Protein AF-A0A936A2C2-F1 (afdb_monomer_lite)

Secondary structure (DSSP, 8-state):
-PPPHHHHHHHHHHHHHHHHHS--SSGGGGHHHHHHHHHHHHHHHHHHHTTSS-HHHHHHHHHHHHHHHHHHHHHHHTTS-GGGS-GGG---HHHHHHHHHHHHHIIIIIIIIIIIIIS-THHHHHHHHH-HHHHHHHSTTHHHHHHHHHHHHHHHHHHHHHHHHH-SS---HHHHHHHHHHHHHHHHTSTTHHHHHHHHHHHHHHHHHHHHHH-TT-SHHHHHHHHHHHHHHHHHHHHHHTHHHHHHHHHHHHHHHHHHHHHHHHHHHHHHHHHHHHHHHHHHHHS----

Sequence (291 aa):
MATDPQQAERELAEWKALTSRYPLAHPAALAMPLLSALAANGTLCWLVSIRALSPFELVLLVAIESILYLLIAWLQHLPVPKSAHLKHQSMSWGARLGMSLFALIWLGCVYGMVLLVWLGQLGEAKALIADPIGFLGRSNIWIPLAIAVAGASVDAALDWRHWRRHGGAFVSTPAMTGAARWLTLFLGGFPFLMPMFLILIAINQLIEFVQKHTGKDSLWPMLLVPVMMLSVFGTMGWLLSAGVSGFAIGYVVAKLASECLIVFTPWIGKIAQKEAAEGGAKKGRKGVLPG

Foldseek 3Di:
DDDDPVVLVLLLQVLVVLCLLVPPPDPCVLVVLLVVLVVLLVVLLVCVVVPLAFPVNVLVLLVVLLVLLVVLLVVLCPPPDPQQERPVVDDDPVVVVVVVVVLVCLCCPLVCCQVCPQQVVVVLVVVCVVCVPVSVVSHPSVVSSVVSNVVQNVQSVSQVVSCVVPPHHGDRPSNLLSVLSSQLSVQLSLLLNLVLVVLVVVVVVVVVVCCVVVPPPDCVVVVSVVVSVCVSVVLVVVLSVVRRSSSSNSSSSSSSVSSVCVSCSSVVSVVSNVVSVVVVVVVVVVVPDPD

pLDDT: mean 82.56, std 10.86, range [37.62, 94.56]

Structure (mmCIF, N/CA/C/O backbone):
data_AF-A0A936A2C2-F1
#
_entry.id   AF-A0A936A2C2-F1
#
loop_
_atom_site.group_PDB
_atom_site.id
_atom_site.type_symbol
_atom_site.label_atom_id
_atom_site.label_alt_id
_atom_site.label_comp_id
_atom_site.label_asym_id
_atom_site.label_entity_id
_atom_site.label_seq_id
_atom_site.pdbx_PDB_ins_code
_atom_site.Cartn_x
_atom_site.Cartn_y
_atom_site.Cartn_z
_ato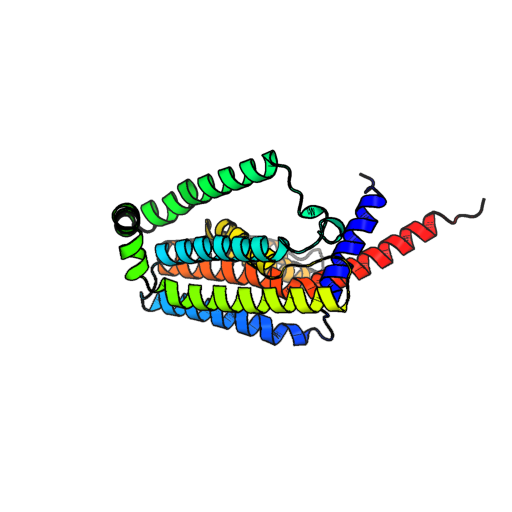m_site.occupancy
_atom_site.B_iso_or_equiv
_atom_site.auth_seq_id
_atom_site.auth_comp_id
_atom_site.auth_asym_id
_atom_site.auth_atom_id
_atom_site.pdbx_PDB_model_num
ATOM 1 N N . MET A 1 1 ? 26.372 18.272 2.802 1.00 41.47 1 MET A N 1
ATOM 2 C CA . MET A 1 1 ? 26.778 17.058 2.061 1.00 41.47 1 MET A CA 1
ATOM 3 C C . MET A 1 1 ? 26.563 17.320 0.582 1.00 41.47 1 MET A C 1
ATOM 5 O O . MET A 1 1 ? 25.441 17.630 0.204 1.00 41.47 1 MET A O 1
ATOM 9 N N . ALA A 1 2 ? 27.621 17.314 -0.229 1.00 42.50 2 ALA A N 1
ATOM 10 C CA . ALA A 1 2 ? 27.487 17.438 -1.678 1.00 42.50 2 ALA A CA 1
ATOM 11 C C . ALA A 1 2 ? 27.003 16.092 -2.232 1.00 42.50 2 ALA A C 1
ATOM 13 O O . ALA A 1 2 ? 27.670 15.081 -2.038 1.00 42.50 2 ALA A O 1
ATOM 14 N N . THR A 1 3 ? 25.829 16.074 -2.860 1.00 54.34 3 THR A N 1
ATOM 15 C CA . THR A 1 3 ? 25.317 14.913 -3.592 1.00 54.34 3 THR A CA 1
ATOM 16 C C . THR A 1 3 ? 26.291 14.569 -4.716 1.00 54.34 3 THR A C 1
ATOM 18 O O . THR A 1 3 ? 26.644 15.451 -5.505 1.00 54.34 3 THR A O 1
ATOM 21 N N . ASP A 1 4 ? 26.734 13.313 -4.763 1.00 70.94 4 ASP A N 1
ATOM 22 C CA . ASP A 1 4 ? 27.580 12.779 -5.831 1.00 70.94 4 ASP A CA 1
ATOM 23 C C . ASP A 1 4 ? 26.903 13.060 -7.192 1.00 70.94 4 ASP A C 1
ATOM 25 O O . ASP A 1 4 ? 25.737 12.694 -7.374 1.00 70.94 4 ASP A O 1
ATOM 29 N N . PRO A 1 5 ? 27.565 13.737 -8.149 1.00 69.06 5 PRO A N 1
ATOM 30 C CA . PRO A 1 5 ? 26.988 14.019 -9.464 1.00 69.06 5 PRO A CA 1
ATOM 31 C C . PRO A 1 5 ? 26.506 12.753 -10.189 1.00 69.06 5 PRO A C 1
ATOM 33 O O . PRO A 1 5 ? 25.497 12.809 -10.892 1.00 69.06 5 PRO A O 1
ATOM 36 N N . GLN A 1 6 ? 27.130 11.594 -9.945 1.00 70.00 6 GLN A N 1
ATOM 37 C CA . GLN A 1 6 ? 26.653 10.323 -10.495 1.00 70.00 6 GLN A CA 1
ATOM 38 C C . GLN A 1 6 ? 25.328 9.861 -9.880 1.00 70.00 6 GLN A C 1
ATOM 40 O O . GLN A 1 6 ? 24.578 9.128 -10.523 1.00 70.00 6 GLN A O 1
ATOM 45 N N . GLN A 1 7 ? 25.030 10.244 -8.639 1.00 70.12 7 GLN A N 1
ATOM 46 C CA . GLN A 1 7 ? 23.763 9.927 -7.987 1.00 70.12 7 GLN A CA 1
ATOM 47 C C . GLN A 1 7 ? 22.622 10.762 -8.583 1.00 70.12 7 GLN A C 1
ATOM 49 O O . GLN A 1 7 ? 21.579 10.210 -8.922 1.00 70.12 7 GLN A O 1
ATOM 54 N N . ALA A 1 8 ? 22.854 12.057 -8.808 1.00 69.88 8 ALA A N 1
ATOM 55 C CA . ALA A 1 8 ? 21.862 12.953 -9.404 1.00 69.88 8 ALA A CA 1
ATOM 56 C C . ALA A 1 8 ? 21.484 12.551 -10.845 1.00 69.88 8 ALA A C 1
ATOM 58 O O . ALA A 1 8 ? 20.311 12.585 -11.216 1.00 69.88 8 ALA A O 1
ATOM 59 N N . GLU A 1 9 ? 22.455 12.122 -11.659 1.00 72.56 9 GLU A N 1
ATOM 60 C CA . GLU A 1 9 ? 22.184 11.614 -13.013 1.00 72.56 9 GLU A CA 1
ATOM 61 C C . GLU A 1 9 ? 21.359 10.319 -13.005 1.00 72.56 9 GLU A C 1
ATOM 63 O O . GLU A 1 9 ? 20.488 10.130 -13.859 1.00 72.56 9 GLU A O 1
ATOM 68 N N . ARG A 1 10 ? 21.599 9.439 -12.025 1.00 72.31 10 ARG A N 1
ATOM 69 C CA . ARG A 1 10 ? 20.846 8.187 -11.863 1.00 72.31 10 ARG A CA 1
ATOM 70 C C . ARG A 1 10 ? 19.404 8.451 -11.440 1.00 72.31 10 ARG A C 1
ATOM 72 O O . ARG A 1 10 ? 18.499 7.914 -12.070 1.00 72.31 10 ARG A O 1
ATOM 79 N N . GLU A 1 11 ? 19.190 9.310 -10.445 1.00 74.12 11 GLU A N 1
ATOM 80 C CA . GLU A 1 11 ? 17.849 9.720 -10.003 1.00 74.12 11 GLU A CA 1
ATOM 81 C C . GLU A 1 11 ? 17.062 10.357 -11.160 1.00 74.12 11 GLU A C 1
ATOM 83 O O . GLU A 1 11 ? 15.897 10.034 -11.390 1.00 74.12 11 GLU A O 1
ATOM 88 N N . LEU A 1 12 ? 17.710 11.197 -11.973 1.00 77.50 12 LEU A N 1
ATOM 89 C CA . LEU A 1 12 ? 17.079 11.789 -13.152 1.00 77.50 12 LEU A CA 1
ATOM 90 C C . LEU A 1 12 ? 16.681 10.734 -14.200 1.00 77.50 12 LEU A C 1
ATOM 92 O O . LEU A 1 12 ? 15.617 10.851 -14.812 1.00 77.50 12 LEU A O 1
ATOM 96 N N . ALA A 1 13 ? 17.514 9.715 -14.430 1.00 78.81 13 ALA A N 1
ATOM 97 C CA . ALA A 1 13 ? 17.207 8.622 -15.353 1.00 78.81 13 ALA A CA 1
ATOM 98 C C . ALA A 1 13 ? 16.028 7.759 -14.865 1.00 78.81 13 ALA A C 1
ATOM 100 O O . ALA A 1 13 ? 15.179 7.370 -15.670 1.00 78.81 13 ALA A O 1
ATOM 101 N N . GLU A 1 14 ? 15.935 7.518 -13.555 1.00 78.69 14 GLU A N 1
ATOM 102 C CA . GLU A 1 14 ? 14.817 6.816 -12.913 1.00 78.69 14 GLU A CA 1
ATOM 103 C C . GLU A 1 14 ? 13.504 7.586 -13.085 1.00 78.69 14 GLU A C 1
ATOM 105 O O . GLU A 1 14 ? 12.517 7.039 -13.587 1.00 78.69 14 GLU A O 1
ATOM 110 N N . TRP A 1 15 ? 13.506 8.885 -12.770 1.00 81.38 15 TRP A N 1
ATOM 111 C CA . TRP A 1 15 ? 12.333 9.727 -12.980 1.00 81.38 15 TRP A CA 1
ATOM 112 C C . TRP A 1 15 ? 11.924 9.780 -14.449 1.00 81.38 15 TRP A C 1
ATOM 114 O O . TRP A 1 15 ? 10.732 9.765 -14.751 1.00 81.38 15 TRP A O 1
ATOM 124 N N . LYS A 1 16 ? 12.885 9.817 -15.381 1.00 82.62 16 LYS A N 1
ATOM 125 C CA . LYS A 1 16 ? 12.602 9.753 -16.825 1.00 82.62 16 LYS A CA 1
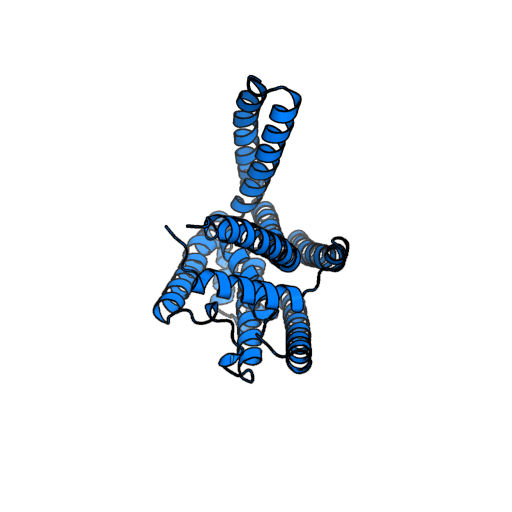ATOM 126 C C . LYS A 1 16 ? 11.884 8.463 -17.202 1.00 82.62 16 LYS A C 1
ATOM 128 O O . LYS A 1 16 ? 10.828 8.551 -17.825 1.00 82.62 16 LYS A O 1
ATOM 133 N N . ALA A 1 17 ? 12.381 7.310 -16.760 1.00 82.62 17 ALA A N 1
ATOM 134 C CA . ALA A 1 17 ? 11.746 6.015 -17.013 1.00 82.62 17 ALA A CA 1
ATOM 135 C C . ALA A 1 17 ? 10.325 5.921 -16.422 1.00 82.62 17 ALA A C 1
ATOM 137 O O . ALA A 1 17 ? 9.404 5.421 -17.070 1.00 82.62 17 ALA A O 1
ATOM 138 N N . LEU A 1 18 ? 10.112 6.457 -15.215 1.00 82.38 18 LEU A N 1
ATOM 139 C CA . LEU A 1 18 ? 8.786 6.516 -14.593 1.00 82.38 18 LEU A CA 1
ATOM 140 C C . LEU A 1 18 ? 7.819 7.399 -15.393 1.00 82.38 18 LEU A C 1
ATOM 142 O O . LEU A 1 18 ? 6.711 6.975 -15.719 1.00 82.38 18 LEU A O 1
ATOM 146 N N . THR A 1 19 ? 8.238 8.610 -15.766 1.00 84.06 19 THR A N 1
ATOM 147 C CA . THR A 1 19 ? 7.381 9.533 -16.532 1.00 84.06 19 THR A CA 1
ATOM 148 C C . THR A 1 19 ? 7.129 9.085 -17.970 1.00 84.06 19 THR A C 1
ATOM 150 O O . THR A 1 19 ? 6.080 9.409 -18.521 1.00 84.06 19 THR A O 1
ATOM 153 N N . SER A 1 20 ? 8.043 8.325 -18.586 1.00 83.69 20 SER A N 1
ATOM 154 C CA . SER A 1 20 ? 7.812 7.749 -19.914 1.00 83.69 20 SER A CA 1
ATOM 155 C C . SER A 1 20 ? 6.796 6.612 -19.862 1.00 83.69 20 SER A C 1
ATOM 157 O O . SER A 1 20 ? 6.004 6.453 -20.791 1.00 83.69 20 SER A O 1
ATOM 159 N N . ARG A 1 21 ? 6.786 5.839 -18.766 1.00 81.12 21 ARG A N 1
ATOM 160 C CA . ARG A 1 21 ? 5.821 4.755 -18.557 1.00 81.12 21 ARG A CA 1
ATOM 161 C C . ARG A 1 21 ? 4.425 5.270 -18.211 1.00 81.12 21 ARG A C 1
ATOM 163 O O . ARG A 1 21 ? 3.442 4.708 -18.706 1.00 81.12 21 ARG A O 1
ATOM 170 N N . TYR A 1 22 ? 4.350 6.317 -17.388 1.00 81.25 22 TYR A N 1
ATOM 171 C CA . TYR A 1 22 ? 3.113 6.969 -16.950 1.00 81.25 22 TYR A CA 1
ATOM 172 C C . TYR A 1 22 ? 3.093 8.435 -17.404 1.00 81.25 22 TYR A C 1
ATOM 174 O O . TYR A 1 22 ? 3.251 9.349 -16.588 1.00 81.25 22 TYR A O 1
ATOM 182 N N . PRO A 1 23 ? 2.924 8.693 -18.712 1.00 77.38 23 PRO A N 1
ATOM 183 C CA . PRO A 1 23 ? 2.904 10.053 -19.218 1.00 77.38 23 PRO A CA 1
ATOM 184 C C . PRO A 1 23 ? 1.672 10.792 -18.692 1.00 77.38 23 PRO A C 1
ATOM 186 O O . PRO A 1 23 ? 0.530 10.411 -18.953 1.00 77.38 23 PRO A O 1
ATOM 189 N N . LEU A 1 24 ? 1.902 11.891 -17.974 1.00 79.56 24 LEU A N 1
ATOM 190 C CA . LEU A 1 24 ? 0.833 12.767 -17.512 1.00 79.56 24 LEU A CA 1
ATOM 191 C C . LEU A 1 24 ? 0.592 13.887 -18.532 1.00 79.56 24 LEU A C 1
ATOM 193 O O . LEU A 1 24 ? 1.214 14.952 -18.459 1.00 79.56 24 LEU A O 1
ATOM 197 N N . ALA A 1 25 ? -0.316 13.647 -19.483 1.00 73.69 25 ALA A N 1
ATOM 198 C CA . ALA A 1 25 ? -0.711 14.661 -20.465 1.00 73.69 25 ALA A CA 1
ATOM 199 C C . ALA A 1 25 ? -1.425 15.851 -19.794 1.00 73.69 25 ALA A C 1
ATOM 201 O O . ALA A 1 25 ? -1.101 17.005 -20.064 1.00 73.69 25 ALA A O 1
ATOM 202 N N . HIS A 1 26 ? -2.343 15.573 -18.861 1.00 78.12 26 HIS A N 1
ATOM 203 C CA . HIS A 1 26 ? -3.073 16.573 -18.078 1.00 78.12 26 HIS A CA 1
ATOM 204 C C . HIS A 1 26 ? -3.379 16.030 -16.664 1.00 78.12 26 HIS A C 1
ATOM 206 O O . HIS A 1 26 ? -3.625 14.829 -16.543 1.00 78.12 26 HIS A O 1
ATOM 212 N N . PRO A 1 27 ? -3.421 16.859 -15.596 1.00 77.88 27 PRO A N 1
ATOM 213 C CA . PRO A 1 27 ? -3.748 16.411 -14.232 1.00 77.88 27 PRO A CA 1
ATOM 214 C C . PRO A 1 27 ? -5.065 15.631 -14.107 1.00 77.88 27 PRO A C 1
ATOM 216 O O . PRO A 1 27 ? -5.159 14.690 -13.328 1.00 77.88 27 PRO A O 1
ATOM 219 N N . ALA A 1 28 ? -6.062 15.962 -14.933 1.00 82.25 28 ALA A N 1
ATOM 220 C CA . ALA A 1 28 ? -7.339 15.240 -15.002 1.00 82.25 28 ALA A CA 1
ATOM 221 C C . ALA A 1 28 ? -7.197 13.751 -15.380 1.00 82.25 28 ALA A C 1
ATOM 223 O O . ALA A 1 28 ? -8.082 12.963 -15.064 1.00 82.25 28 ALA A O 1
ATOM 224 N N . ALA A 1 29 ? -6.081 13.336 -15.992 1.00 81.44 29 ALA A N 1
ATOM 225 C CA . ALA A 1 29 ? -5.804 11.925 -16.269 1.00 81.44 29 ALA A CA 1
ATOM 226 C C . ALA A 1 29 ? -5.677 11.078 -14.986 1.00 81.44 29 ALA A C 1
ATOM 228 O O . ALA A 1 29 ? -5.824 9.860 -15.043 1.00 81.44 29 ALA A O 1
ATOM 229 N N . LEU A 1 30 ? -5.458 11.713 -13.826 1.00 85.12 30 LEU A N 1
ATOM 230 C CA . LEU A 1 30 ? -5.439 11.052 -12.518 1.00 85.12 30 LEU A CA 1
ATOM 231 C C . LEU A 1 30 ? -6.834 10.746 -11.969 1.00 85.12 30 LEU A C 1
ATOM 233 O O . LEU A 1 30 ? -6.948 9.949 -11.041 1.00 85.12 30 LEU A O 1
ATOM 237 N N . ALA A 1 31 ? -7.892 11.339 -12.533 1.00 86.38 31 ALA A N 1
ATOM 238 C CA . ALA A 1 31 ? -9.248 11.165 -12.023 1.00 86.38 31 ALA A CA 1
ATOM 239 C C . ALA A 1 31 ? -9.693 9.698 -12.079 1.00 86.38 31 ALA A C 1
ATOM 241 O O . ALA A 1 31 ? -10.225 9.190 -11.101 1.00 86.38 31 ALA A O 1
ATOM 242 N N . MET A 1 32 ? -9.425 8.993 -13.182 1.00 84.12 32 MET A N 1
ATOM 243 C CA . MET A 1 32 ? -9.832 7.591 -13.334 1.00 84.12 32 MET A CA 1
ATOM 244 C C . MET A 1 32 ? -9.094 6.641 -12.372 1.00 84.12 32 MET A C 1
ATOM 246 O O . MET A 1 32 ? -9.773 5.887 -11.674 1.00 84.12 32 MET A O 1
ATOM 250 N N . PRO A 1 33 ? -7.749 6.683 -12.248 1.00 85.00 33 PRO A N 1
ATOM 251 C CA . PRO A 1 33 ? -7.043 5.916 -11.221 1.00 85.00 33 PRO A CA 1
ATOM 252 C C . PRO A 1 33 ? -7.504 6.243 -9.797 1.00 85.00 33 PRO A C 1
ATOM 254 O O . PRO A 1 33 ? -7.676 5.334 -8.988 1.00 85.00 33 PRO A O 1
ATOM 257 N N . LEU A 1 34 ? -7.756 7.522 -9.497 1.00 88.31 34 LEU A N 1
ATOM 258 C CA . LEU A 1 34 ? -8.231 7.945 -8.182 1.00 88.31 34 LEU A CA 1
ATOM 259 C C . LEU A 1 34 ? -9.641 7.417 -7.889 1.00 88.31 34 LEU A C 1
ATOM 261 O O . LEU A 1 34 ? -9.877 6.881 -6.812 1.00 88.31 34 LEU A O 1
ATOM 265 N N . LEU A 1 35 ? -10.567 7.514 -8.846 1.00 88.38 35 LEU A N 1
ATOM 266 C CA . LEU A 1 35 ? -11.914 6.954 -8.720 1.00 88.38 35 LEU A CA 1
ATOM 267 C C . LEU A 1 35 ? -11.874 5.433 -8.561 1.00 88.38 35 LEU A C 1
ATOM 269 O O . LEU A 1 35 ? -12.623 4.893 -7.754 1.00 88.38 35 LEU A O 1
ATOM 273 N N . SER A 1 36 ? -10.974 4.748 -9.271 1.00 86.44 36 SER A N 1
ATOM 274 C CA . SER A 1 36 ? -10.773 3.306 -9.117 1.00 86.44 36 SER A CA 1
ATOM 275 C C . SER A 1 36 ? -10.267 2.949 -7.717 1.00 86.44 36 SER A C 1
ATOM 277 O O . SER A 1 36 ? -10.790 2.021 -7.103 1.00 86.44 36 SER A O 1
ATOM 279 N N . ALA A 1 37 ? -9.286 3.691 -7.192 1.00 87.81 37 ALA A N 1
ATOM 280 C CA . ALA A 1 37 ? -8.785 3.512 -5.830 1.00 87.81 37 ALA A CA 1
ATOM 281 C C . ALA A 1 37 ? -9.895 3.764 -4.795 1.00 87.81 37 ALA A C 1
ATOM 283 O O . ALA A 1 37 ? -10.112 2.954 -3.894 1.00 87.81 37 ALA A O 1
ATOM 284 N N . LEU A 1 38 ? -10.666 4.842 -4.958 1.00 89.88 38 LEU A N 1
ATOM 285 C CA . LEU A 1 38 ? -11.805 5.158 -4.094 1.00 89.88 38 LEU A CA 1
ATOM 286 C C . LEU A 1 38 ? -12.883 4.071 -4.141 1.00 89.88 38 LEU A C 1
ATOM 288 O O . LEU A 1 38 ? -13.372 3.664 -3.092 1.00 89.88 38 LEU A O 1
ATOM 292 N N . ALA A 1 39 ? -13.225 3.566 -5.326 1.00 88.69 39 ALA A N 1
ATOM 293 C CA . ALA A 1 39 ? -14.214 2.505 -5.487 1.00 88.69 39 ALA A CA 1
ATOM 294 C C . ALA A 1 39 ? -13.751 1.187 -4.843 1.00 88.69 39 ALA A C 1
ATOM 296 O O . ALA A 1 39 ? -14.525 0.543 -4.132 1.00 88.69 39 ALA A O 1
ATOM 297 N N . ALA A 1 40 ? -12.483 0.805 -5.029 1.00 87.44 40 ALA A N 1
ATOM 298 C CA . ALA A 1 40 ? -11.917 -0.400 -4.425 1.00 87.44 40 ALA A CA 1
ATOM 299 C C . ALA A 1 40 ? -11.905 -0.315 -2.889 1.00 87.44 40 ALA A C 1
ATOM 301 O O . ALA A 1 40 ? -12.389 -1.220 -2.208 1.00 87.44 40 ALA A O 1
ATOM 302 N N . ASN A 1 41 ? -11.426 0.801 -2.333 1.00 89.62 41 ASN A N 1
ATOM 303 C CA . ASN A 1 41 ? -11.409 1.027 -0.886 1.00 89.62 41 ASN A CA 1
ATOM 304 C C . ASN A 1 41 ? -12.820 1.176 -0.300 1.00 89.62 41 ASN A C 1
ATOM 306 O O . ASN A 1 41 ? -13.100 0.639 0.770 1.00 89.62 41 ASN A O 1
ATOM 310 N N . GLY A 1 42 ? -13.731 1.836 -1.016 1.00 87.75 42 GLY A N 1
ATOM 311 C CA . GLY A 1 42 ? -15.142 1.938 -0.646 1.00 87.75 42 GLY A CA 1
ATOM 312 C C . GLY A 1 42 ? -15.823 0.572 -0.587 1.00 87.75 42 GLY A C 1
ATOM 313 O O . GLY A 1 42 ? -16.567 0.300 0.352 1.00 87.75 42 GLY A O 1
ATOM 314 N N . THR A 1 43 ? -15.496 -0.321 -1.525 1.00 88.06 43 THR A N 1
ATOM 315 C CA . THR A 1 43 ? -15.984 -1.708 -1.524 1.00 88.06 43 THR A CA 1
ATOM 316 C C . THR A 1 43 ? -15.465 -2.480 -0.312 1.00 88.06 43 THR A C 1
ATOM 318 O O . THR A 1 43 ? -16.244 -3.166 0.341 1.00 88.06 43 THR A O 1
ATOM 321 N N . LEU A 1 44 ? -14.185 -2.333 0.052 1.00 88.00 44 LEU A N 1
ATOM 322 C CA . LEU A 1 44 ? -13.637 -2.956 1.266 1.00 88.00 44 LEU A CA 1
ATOM 323 C C . LEU A 1 44 ? -14.309 -2.419 2.537 1.00 88.00 44 LEU A C 1
ATOM 325 O O . LEU A 1 44 ? -14.708 -3.207 3.389 1.00 88.00 44 LEU A O 1
ATOM 329 N N . CYS A 1 45 ? -14.505 -1.100 2.637 1.00 85.50 45 CYS A N 1
ATOM 330 C CA . CYS A 1 45 ? -15.274 -0.484 3.723 1.00 85.50 45 CYS A CA 1
ATOM 331 C C . CYS A 1 45 ? -16.690 -1.059 3.818 1.00 85.50 45 CYS A C 1
ATOM 333 O O . CYS A 1 45 ? -17.159 -1.370 4.910 1.00 85.50 45 CYS A O 1
ATOM 335 N N . TRP A 1 46 ? -17.369 -1.203 2.679 1.00 86.69 46 TRP A N 1
ATOM 336 C CA . TRP A 1 46 ? -18.712 -1.765 2.617 1.00 86.69 46 TRP A CA 1
ATOM 337 C C . TRP A 1 46 ? -18.741 -3.239 3.046 1.00 86.69 46 TRP A C 1
ATOM 339 O O . TRP A 1 46 ? -19.584 -3.612 3.854 1.00 86.69 46 TRP A O 1
ATOM 349 N N . LEU A 1 47 ? -17.787 -4.062 2.597 1.00 88.75 47 LEU A N 1
ATOM 350 C CA . LEU A 1 47 ? -17.679 -5.467 3.013 1.00 88.75 47 LEU A CA 1
ATOM 351 C C . LEU A 1 47 ? -17.447 -5.608 4.522 1.00 88.75 47 LEU A C 1
ATOM 353 O O . LEU A 1 47 ? -18.035 -6.485 5.157 1.00 88.75 47 LEU A O 1
ATOM 357 N N . VAL A 1 48 ? -16.636 -4.729 5.112 1.00 88.25 48 VAL A N 1
ATOM 358 C CA . VAL A 1 48 ? -16.421 -4.720 6.563 1.00 88.25 48 VAL A CA 1
ATOM 359 C C . VAL A 1 48 ? -17.665 -4.231 7.310 1.00 88.25 48 VAL A C 1
ATOM 361 O O . VAL A 1 48 ? -18.030 -4.810 8.333 1.00 88.25 48 VAL A O 1
ATOM 364 N N . SER A 1 49 ? -18.370 -3.216 6.798 1.00 85.94 49 SER A N 1
ATOM 365 C CA . SER A 1 49 ? -19.555 -2.664 7.469 1.00 85.94 49 SER A CA 1
ATOM 366 C C . SER A 1 49 ? -20.733 -3.640 7.508 1.00 85.94 49 SER A C 1
ATOM 368 O O . SER A 1 49 ? -21.434 -3.704 8.519 1.00 85.94 49 SER A O 1
ATOM 370 N N . ILE A 1 50 ? -20.906 -4.465 6.470 1.00 89.56 50 ILE A N 1
ATOM 371 C CA . ILE A 1 50 ? -21.899 -5.553 6.449 1.00 89.56 50 ILE A CA 1
ATOM 372 C C . ILE A 1 50 ? -21.402 -6.841 7.128 1.00 89.56 50 ILE A C 1
ATOM 374 O O . ILE A 1 50 ? -22.107 -7.848 7.108 1.00 89.56 50 ILE A O 1
ATOM 378 N N . ARG A 1 51 ? -20.203 -6.823 7.732 1.00 88.25 51 ARG A N 1
ATOM 379 C CA . ARG A 1 51 ? -19.541 -7.975 8.376 1.00 88.25 51 ARG A CA 1
ATOM 380 C C . ARG A 1 51 ? -19.276 -9.161 7.441 1.00 88.25 51 ARG A C 1
ATOM 382 O O . ARG A 1 51 ? -19.142 -10.289 7.904 1.00 88.25 51 ARG A O 1
ATOM 389 N N . ALA A 1 52 ? -19.183 -8.912 6.136 1.00 88.62 52 ALA A N 1
ATOM 390 C CA . ALA A 1 52 ? -18.749 -9.910 5.161 1.00 88.62 52 ALA A CA 1
ATOM 391 C C . ALA A 1 52 ? -17.225 -10.113 5.179 1.00 88.62 52 ALA A C 1
ATOM 393 O O . ALA A 1 52 ? -16.750 -11.126 4.670 1.00 88.62 52 ALA A O 1
ATOM 394 N N . LEU A 1 53 ? -16.477 -9.159 5.741 1.00 90.12 53 LEU A N 1
ATOM 395 C CA . LEU A 1 53 ? -15.036 -9.244 5.953 1.00 90.12 53 LEU A CA 1
ATOM 396 C C . LEU A 1 53 ? -14.694 -8.753 7.363 1.00 90.12 53 LEU A C 1
ATOM 398 O O . LEU A 1 53 ? -15.083 -7.649 7.752 1.00 90.12 53 LEU A O 1
ATOM 402 N N . SER A 1 54 ? -13.964 -9.549 8.134 1.00 91.06 54 SER A N 1
ATOM 403 C CA . SER A 1 54 ? -13.465 -9.140 9.445 1.00 91.06 54 SER A CA 1
ATOM 404 C C . SER A 1 54 ? -12.227 -8.226 9.318 1.00 91.06 54 SER A C 1
ATOM 406 O O . SER A 1 54 ? -11.525 -8.253 8.303 1.00 91.06 54 SER A O 1
ATOM 408 N N . PRO A 1 55 ? -11.887 -7.428 10.348 1.00 88.88 55 PRO A N 1
ATOM 409 C CA . PRO A 1 55 ? -10.617 -6.698 10.394 1.00 88.88 55 PRO A CA 1
ATOM 410 C C . PRO A 1 55 ? -9.373 -7.576 10.225 1.00 88.88 55 PRO A C 1
ATOM 412 O O . PRO A 1 55 ? -8.430 -7.187 9.538 1.00 88.88 55 PRO A O 1
ATOM 415 N N . PHE A 1 56 ? -9.372 -8.767 10.820 1.00 90.44 56 PHE A N 1
ATOM 416 C CA . PHE A 1 56 ? -8.301 -9.745 10.672 1.00 90.44 56 PHE A CA 1
ATOM 417 C C . PHE A 1 56 ? -8.189 -10.230 9.223 1.00 90.44 56 PHE A C 1
ATOM 419 O O . PHE A 1 56 ? -7.095 -10.229 8.659 1.00 90.44 56 PHE A O 1
ATOM 426 N N . GLU A 1 57 ? -9.314 -10.562 8.586 1.00 91.88 57 GLU A N 1
ATOM 427 C CA . GLU A 1 57 ? -9.354 -10.947 7.173 1.00 91.88 57 GLU A CA 1
ATOM 428 C C . GLU A 1 57 ? -8.920 -9.803 6.248 1.00 91.88 57 GLU A C 1
ATOM 430 O O . GLU A 1 57 ? -8.273 -10.055 5.236 1.00 91.88 57 GLU A O 1
ATOM 435 N N . LEU A 1 58 ? -9.209 -8.546 6.599 1.00 91.12 58 LEU A N 1
ATOM 436 C CA . LEU A 1 58 ? -8.752 -7.368 5.858 1.00 91.12 58 LEU A CA 1
ATOM 437 C C . LEU A 1 58 ? -7.224 -7.220 5.897 1.00 91.12 58 LEU A C 1
ATOM 439 O O . LEU A 1 58 ? -6.601 -6.990 4.859 1.00 91.12 58 LEU A O 1
ATOM 443 N N . VAL A 1 59 ? -6.609 -7.375 7.073 1.00 91.38 59 VAL A N 1
ATOM 444 C CA . VAL A 1 59 ? -5.143 -7.344 7.214 1.00 91.38 59 VAL A CA 1
ATOM 445 C C . VAL A 1 59 ? -4.512 -8.507 6.456 1.00 91.38 59 VAL A C 1
ATOM 447 O O . VAL A 1 59 ? -3.539 -8.316 5.722 1.00 91.38 59 VAL A O 1
ATOM 450 N N . LEU A 1 60 ? -5.093 -9.702 6.589 1.00 91.69 60 LEU A N 1
ATOM 451 C CA . LEU A 1 60 ? -4.647 -10.897 5.886 1.00 91.69 60 LEU A CA 1
ATOM 452 C C . LEU A 1 60 ? -4.754 -10.726 4.366 1.00 91.69 60 LEU A C 1
ATOM 454 O O . LEU A 1 60 ? -3.806 -11.045 3.654 1.00 91.69 60 LEU A O 1
ATOM 458 N N . LEU A 1 61 ? -5.854 -10.156 3.870 1.00 92.88 61 LEU A N 1
ATOM 459 C CA . LEU A 1 61 ? -6.048 -9.842 2.458 1.00 92.88 61 LEU A CA 1
ATOM 460 C C . LEU A 1 61 ? -4.913 -8.962 1.932 1.00 92.88 61 LEU A C 1
ATOM 462 O O . LEU A 1 61 ? -4.292 -9.314 0.935 1.00 92.88 61 LEU A O 1
ATOM 466 N N . VAL A 1 62 ? -4.596 -7.852 2.605 1.00 92.50 62 VAL A N 1
ATOM 467 C CA . VAL A 1 62 ? -3.521 -6.947 2.159 1.00 92.50 62 VAL A CA 1
ATOM 468 C C . VAL A 1 62 ? -2.146 -7.614 2.251 1.00 92.50 62 VAL A C 1
ATOM 470 O O . VAL A 1 62 ? -1.297 -7.391 1.383 1.00 92.50 62 VAL A O 1
ATOM 473 N N . ALA A 1 63 ? -1.911 -8.465 3.252 1.00 91.50 63 ALA A N 1
ATOM 474 C CA . ALA A 1 63 ? -0.683 -9.252 3.350 1.00 91.50 63 ALA A CA 1
ATOM 475 C C . ALA A 1 63 ? -0.529 -10.217 2.167 1.00 91.50 63 ALA A C 1
ATOM 477 O O . ALA A 1 63 ? 0.520 -10.235 1.520 1.00 91.50 63 ALA A O 1
ATOM 478 N N . ILE A 1 64 ? -1.586 -10.957 1.827 1.00 93.00 64 ILE A N 1
ATOM 479 C CA . ILE A 1 64 ? -1.579 -11.874 0.684 1.00 93.00 64 ILE A CA 1
ATOM 480 C C . ILE A 1 64 ? -1.458 -11.086 -0.630 1.00 93.00 64 ILE A C 1
ATOM 482 O O . ILE A 1 64 ? -0.632 -11.450 -1.464 1.00 93.00 64 ILE A O 1
ATOM 486 N N . GLU A 1 65 ? -2.191 -9.978 -0.803 1.00 93.31 65 GLU A N 1
ATOM 487 C CA . GLU A 1 65 ? -2.044 -9.070 -1.952 1.00 93.31 65 GLU A CA 1
ATOM 488 C C . GLU A 1 65 ? -0.576 -8.658 -2.121 1.00 93.31 65 GLU A C 1
ATOM 490 O O . GLU A 1 65 ? -0.020 -8.815 -3.205 1.00 93.31 65 GLU A O 1
ATOM 495 N N . SER A 1 66 ? 0.075 -8.189 -1.050 1.00 91.50 66 SER A N 1
ATOM 496 C CA . SER A 1 66 ? 1.484 -7.764 -1.072 1.00 91.50 66 SER A CA 1
ATOM 497 C C . SER A 1 66 ? 2.400 -8.861 -1.613 1.00 91.50 66 SER A C 1
ATOM 499 O O . SER A 1 66 ? 3.242 -8.604 -2.474 1.00 91.50 66 SER A O 1
ATOM 501 N N . ILE A 1 67 ? 2.220 -10.093 -1.131 1.00 91.31 67 ILE A N 1
ATOM 502 C CA . ILE A 1 67 ? 3.012 -11.252 -1.552 1.00 91.31 67 ILE A CA 1
ATOM 503 C C . ILE A 1 67 ? 2.738 -11.588 -3.020 1.00 91.31 67 ILE A C 1
ATOM 505 O O . ILE A 1 67 ? 3.682 -11.795 -3.780 1.00 91.31 67 ILE A O 1
ATOM 509 N N . LEU A 1 68 ? 1.472 -11.606 -3.443 1.00 93.62 68 LEU A N 1
ATOM 510 C CA . LEU A 1 68 ? 1.100 -11.923 -4.822 1.00 93.62 68 LEU A CA 1
ATOM 511 C C . LEU A 1 68 ? 1.608 -10.873 -5.810 1.00 93.62 68 LEU A C 1
ATOM 513 O O . LEU A 1 68 ? 2.164 -11.240 -6.841 1.00 93.62 68 LEU A O 1
ATOM 517 N N . TYR A 1 69 ? 1.496 -9.582 -5.491 1.00 92.69 69 TYR A N 1
ATOM 518 C CA . TYR A 1 69 ? 2.056 -8.511 -6.318 1.00 92.69 69 TYR A CA 1
ATOM 519 C C . TYR A 1 69 ? 3.573 -8.646 -6.466 1.00 92.69 69 TYR A C 1
ATOM 521 O O . TYR A 1 69 ? 4.092 -8.523 -7.576 1.00 92.69 69 TYR A O 1
ATOM 529 N N . LEU A 1 70 ? 4.284 -8.953 -5.376 1.00 90.19 70 LEU A N 1
ATOM 530 C CA . LEU A 1 70 ? 5.727 -9.190 -5.419 1.00 90.19 70 LEU A CA 1
ATOM 531 C C . LEU A 1 70 ? 6.091 -10.446 -6.213 1.00 90.19 70 LEU A C 1
ATOM 533 O O . LEU A 1 70 ? 7.072 -10.426 -6.953 1.00 90.19 70 LEU A O 1
ATOM 537 N N . LEU A 1 71 ? 5.309 -11.519 -6.097 1.00 91.62 71 LEU A N 1
ATOM 538 C CA . LEU A 1 71 ? 5.517 -12.742 -6.867 1.00 91.62 71 LEU A CA 1
ATOM 539 C C . LEU A 1 71 ? 5.304 -12.495 -8.364 1.00 91.62 71 LEU A C 1
ATOM 541 O O . LEU A 1 71 ? 6.137 -12.893 -9.175 1.00 91.62 71 LEU A O 1
ATOM 545 N N . ILE A 1 72 ? 4.228 -11.794 -8.732 1.00 93.69 72 ILE A N 1
ATOM 546 C CA . ILE A 1 72 ? 3.946 -11.407 -10.119 1.00 93.69 72 ILE A CA 1
ATOM 547 C C . ILE A 1 72 ? 5.060 -10.506 -10.645 1.00 93.69 72 ILE A C 1
ATOM 549 O O . ILE A 1 72 ? 5.569 -10.761 -11.731 1.00 93.69 72 ILE A O 1
ATOM 553 N N . ALA A 1 73 ? 5.500 -9.508 -9.873 1.00 91.38 73 ALA A N 1
ATOM 554 C CA . ALA A 1 73 ? 6.633 -8.661 -10.237 1.00 91.38 73 ALA A CA 1
ATOM 555 C C . ALA A 1 73 ? 7.920 -9.476 -10.435 1.00 91.38 73 ALA A C 1
ATOM 557 O O . ALA A 1 73 ? 8.652 -9.271 -11.400 1.00 91.38 73 ALA A O 1
ATOM 558 N N . TRP A 1 74 ? 8.198 -10.429 -9.546 1.00 90.19 74 TRP A N 1
ATOM 559 C CA . TRP A 1 74 ? 9.365 -11.296 -9.656 1.00 90.19 74 TRP A CA 1
ATOM 560 C C . TRP A 1 74 ? 9.324 -12.139 -10.935 1.00 90.19 74 TRP A C 1
ATOM 562 O O . TRP A 1 74 ? 10.289 -12.124 -11.699 1.00 90.19 74 TRP A O 1
ATOM 572 N N . LEU A 1 75 ? 8.191 -12.790 -11.222 1.00 92.62 75 LEU A N 1
ATOM 573 C CA . LEU A 1 75 ? 7.970 -13.533 -12.467 1.00 92.62 75 LEU A CA 1
ATOM 574 C C . LEU A 1 75 ? 8.098 -12.627 -13.697 1.00 92.62 75 LEU A C 1
ATOM 576 O O . LEU A 1 75 ? 8.718 -13.005 -14.689 1.00 92.62 75 LEU A O 1
ATOM 580 N N . GLN A 1 76 ? 7.561 -11.410 -13.612 1.00 92.50 76 GLN A N 1
ATOM 581 C CA . GLN A 1 76 ? 7.635 -10.389 -14.652 1.00 92.50 76 GLN A CA 1
ATOM 582 C C . GLN A 1 76 ? 9.084 -9.968 -14.946 1.00 92.50 76 GLN A C 1
ATOM 584 O O . GLN A 1 76 ? 9.388 -9.635 -16.089 1.00 92.50 76 GLN A O 1
ATOM 589 N N . HIS A 1 77 ? 9.972 -9.992 -13.950 1.00 88.19 77 HIS A N 1
ATOM 590 C CA . HIS A 1 77 ? 11.384 -9.631 -14.084 1.00 88.19 77 HIS A CA 1
ATOM 591 C C . HIS A 1 77 ? 12.278 -10.768 -14.606 1.00 88.19 77 HIS A C 1
ATOM 593 O O . HIS A 1 77 ? 13.345 -10.473 -15.141 1.00 88.19 77 HIS A O 1
ATOM 599 N N . LEU A 1 78 ? 11.878 -12.044 -14.494 1.00 89.25 78 LEU A N 1
ATOM 600 C CA . LEU A 1 78 ? 12.695 -13.189 -14.946 1.00 89.25 78 LEU A CA 1
ATOM 601 C C . LEU A 1 78 ? 13.217 -13.069 -16.392 1.00 89.25 78 LEU A C 1
ATOM 603 O O . LEU A 1 78 ? 14.385 -13.388 -16.616 1.00 89.25 78 LEU A O 1
ATOM 607 N N . PRO A 1 79 ? 12.419 -12.606 -17.373 1.00 90.12 79 PRO A N 1
ATOM 608 C CA . PRO A 1 79 ? 12.865 -12.499 -18.758 1.00 90.12 79 PRO A CA 1
ATOM 609 C C . PRO A 1 79 ? 13.447 -11.116 -19.124 1.00 90.12 79 PRO A C 1
ATOM 611 O O . PRO A 1 79 ? 13.785 -10.892 -20.287 1.00 90.12 79 PRO A O 1
ATOM 614 N N . VAL A 1 80 ? 13.579 -10.182 -18.172 1.00 87.62 80 VAL A N 1
ATOM 615 C CA . VAL A 1 80 ? 14.169 -8.850 -18.401 1.00 87.62 80 VAL A CA 1
ATOM 616 C C . VAL A 1 80 ? 15.690 -8.905 -18.160 1.00 87.62 80 VAL A C 1
ATOM 618 O O . VAL A 1 80 ? 16.136 -9.409 -17.127 1.00 87.62 80 VAL A O 1
ATOM 621 N N . PRO A 1 81 ? 16.537 -8.394 -19.077 1.00 87.94 81 PRO A N 1
ATOM 622 C CA . PRO A 1 81 ? 17.982 -8.377 -18.875 1.00 87.94 81 PRO A CA 1
ATOM 623 C C . PRO A 1 81 ? 18.366 -7.450 -17.716 1.00 87.94 81 PRO A C 1
ATOM 625 O O . PRO A 1 81 ? 17.836 -6.348 -17.577 1.00 87.94 81 PRO A O 1
ATOM 628 N N . LYS A 1 82 ? 19.370 -7.852 -16.924 1.00 84.19 82 LYS A N 1
ATOM 629 C CA . LYS A 1 82 ? 19.832 -7.096 -15.741 1.00 84.19 82 LYS A CA 1
ATOM 630 C C . LYS A 1 82 ? 20.254 -5.653 -16.046 1.00 84.19 82 LYS A C 1
ATOM 632 O O . LYS A 1 82 ? 20.199 -4.815 -15.155 1.00 84.19 82 LYS A O 1
ATOM 637 N N . SER A 1 83 ? 20.670 -5.354 -17.278 1.00 83.50 83 SER A N 1
ATOM 638 C CA . SER A 1 83 ? 21.018 -3.996 -17.722 1.00 83.50 83 SER A CA 1
ATOM 639 C C . SER A 1 83 ? 19.816 -3.050 -17.799 1.00 83.50 83 SER A C 1
ATOM 641 O O . SER A 1 83 ? 20.000 -1.841 -17.703 1.00 83.50 83 SER A O 1
ATOM 643 N N . ALA A 1 84 ? 18.602 -3.586 -17.954 1.00 84.62 84 ALA A N 1
ATOM 644 C CA . ALA A 1 84 ? 17.360 -2.818 -17.975 1.00 84.62 84 ALA A CA 1
ATOM 645 C C . ALA A 1 84 ? 16.736 -2.658 -16.578 1.00 84.62 84 ALA A C 1
ATOM 647 O O . ALA A 1 84 ? 15.744 -1.948 -16.434 1.00 84.62 84 ALA A O 1
ATOM 648 N N . HIS A 1 85 ? 17.286 -3.300 -15.542 1.00 82.94 85 HIS A N 1
ATOM 649 C CA . HIS A 1 85 ? 16.793 -3.142 -14.176 1.00 82.94 85 HIS A CA 1
ATOM 650 C C . HIS A 1 85 ? 17.225 -1.794 -13.593 1.00 82.94 85 HIS A C 1
ATOM 652 O O . HIS A 1 85 ? 18.373 -1.371 -13.742 1.00 82.94 85 HIS A O 1
ATOM 658 N N . LEU A 1 86 ? 16.314 -1.139 -12.874 1.00 76.44 86 LEU A N 1
ATOM 659 C CA . LEU A 1 86 ? 16.643 0.058 -12.105 1.00 76.44 86 LEU A CA 1
ATOM 660 C C . LEU A 1 86 ? 17.586 -0.318 -10.950 1.00 76.44 86 LEU A C 1
ATOM 662 O O . LEU A 1 86 ? 17.319 -1.261 -10.203 1.00 76.44 86 LEU A O 1
ATOM 666 N N . LYS A 1 87 ? 18.702 0.408 -10.791 1.00 61.19 87 LYS A N 1
ATOM 667 C CA . LYS A 1 87 ? 19.771 0.060 -9.830 1.00 61.19 87 LYS A CA 1
ATOM 668 C C . LYS A 1 87 ? 19.307 0.054 -8.367 1.00 61.19 87 LYS A C 1
ATOM 670 O O . LYS A 1 87 ? 19.834 -0.737 -7.590 1.00 61.19 87 LYS A O 1
ATOM 675 N N . HIS A 1 88 ? 18.295 0.838 -7.989 1.00 59.19 88 HIS A N 1
ATOM 676 C CA . HIS A 1 88 ? 17.709 0.779 -6.640 1.00 59.19 88 HIS A CA 1
ATOM 677 C C . HIS A 1 88 ? 16.990 -0.547 -6.314 1.00 59.19 88 HIS A C 1
ATOM 679 O O . HIS A 1 88 ? 16.718 -0.820 -5.147 1.00 59.19 88 HIS A O 1
ATOM 685 N N . GLN A 1 89 ? 16.739 -1.425 -7.296 1.00 56.22 89 GLN A N 1
ATOM 686 C CA . GLN A 1 89 ? 16.161 -2.753 -7.042 1.00 56.22 89 GLN A CA 1
ATOM 687 C C . GLN A 1 89 ? 17.165 -3.762 -6.445 1.00 56.22 89 GLN A C 1
ATOM 689 O O . GLN A 1 89 ? 16.765 -4.830 -5.966 1.00 56.22 89 GLN A O 1
ATOM 694 N N . SER A 1 90 ? 18.470 -3.463 -6.421 1.00 54.72 90 SER A N 1
ATOM 695 C CA . SER A 1 90 ? 19.474 -4.350 -5.820 1.00 54.72 90 SER A CA 1
ATOM 696 C C . SER A 1 90 ? 19.719 -4.023 -4.345 1.00 54.72 90 SER A C 1
ATOM 698 O O . SER A 1 90 ? 20.810 -3.609 -3.959 1.00 54.72 90 SER A O 1
ATOM 700 N N . MET A 1 91 ? 18.712 -4.223 -3.493 1.00 64.06 91 MET A N 1
ATOM 701 C CA . MET A 1 91 ? 18.948 -4.272 -2.047 1.00 64.06 91 MET A CA 1
ATOM 702 C C . MET A 1 91 ? 19.894 -5.424 -1.702 1.00 64.06 91 MET A C 1
ATOM 704 O O . MET A 1 91 ? 19.723 -6.536 -2.214 1.00 64.06 91 MET A O 1
ATOM 708 N N . SER A 1 92 ? 20.859 -5.166 -0.815 1.00 76.19 92 SER A N 1
ATOM 709 C CA . SER A 1 92 ? 21.753 -6.200 -0.288 1.00 76.19 92 SER A CA 1
ATOM 710 C C . SER A 1 92 ? 20.953 -7.291 0.431 1.00 76.19 92 SER A C 1
ATOM 712 O O . SER A 1 92 ? 19.874 -7.037 0.972 1.00 76.19 92 SER A O 1
ATOM 714 N N . TRP A 1 93 ? 21.477 -8.519 0.463 1.00 73.06 93 TRP A N 1
ATOM 715 C CA . TRP A 1 93 ? 20.825 -9.630 1.169 1.00 73.06 93 TRP A CA 1
ATOM 716 C C . TRP A 1 93 ? 20.553 -9.314 2.644 1.00 73.06 93 TRP A C 1
ATOM 718 O O . TRP A 1 93 ? 19.481 -9.646 3.143 1.00 73.06 93 TRP A O 1
ATOM 728 N N . GLY A 1 94 ? 21.467 -8.599 3.309 1.00 78.50 94 GLY A N 1
ATOM 729 C CA . GLY A 1 94 ? 21.275 -8.134 4.684 1.00 78.50 94 GLY A CA 1
ATOM 730 C C . GLY A 1 94 ? 20.098 -7.167 4.831 1.00 78.50 94 GLY A C 1
ATOM 731 O O . GLY A 1 94 ? 19.285 -7.341 5.732 1.00 78.50 94 GLY A O 1
ATOM 732 N N . ALA A 1 95 ? 19.940 -6.203 3.916 1.00 77.50 95 ALA A N 1
ATOM 733 C CA . ALA A 1 95 ? 18.795 -5.288 3.930 1.00 77.50 95 ALA A CA 1
ATOM 734 C C . ALA A 1 95 ? 17.469 -6.025 3.676 1.00 77.50 95 ALA A C 1
ATOM 736 O O . ALA A 1 95 ? 16.476 -5.756 4.347 1.00 77.50 95 ALA A O 1
ATOM 737 N N . ARG A 1 96 ? 17.457 -7.003 2.760 1.00 75.12 96 ARG A N 1
ATOM 738 C CA . ARG A 1 96 ? 16.276 -7.846 2.493 1.00 75.12 96 ARG A CA 1
ATOM 739 C C . ARG A 1 96 ? 15.869 -8.658 3.721 1.00 75.12 96 ARG A C 1
ATOM 741 O O . ARG A 1 96 ? 14.692 -8.670 4.074 1.00 75.12 96 ARG A O 1
ATOM 748 N N . LEU A 1 97 ? 16.834 -9.301 4.380 1.00 78.88 97 LEU A N 1
ATOM 749 C CA . LEU A 1 97 ? 16.618 -10.045 5.624 1.00 78.88 97 LEU A CA 1
ATOM 750 C C . LEU A 1 97 ? 16.130 -9.125 6.746 1.00 78.88 97 LEU A C 1
ATOM 752 O O . LEU A 1 97 ? 15.137 -9.442 7.391 1.00 78.88 97 LEU A O 1
ATOM 756 N N . GLY A 1 98 ? 16.773 -7.969 6.928 1.00 82.38 98 GLY A N 1
ATOM 757 C CA . GLY A 1 98 ? 16.387 -6.981 7.935 1.00 82.38 98 GLY A CA 1
ATOM 758 C C . GLY A 1 98 ? 14.957 -6.478 7.745 1.00 82.38 98 GLY A C 1
ATOM 759 O O . GLY A 1 98 ? 14.176 -6.489 8.692 1.00 82.38 98 GLY A O 1
ATOM 760 N N . MET A 1 99 ? 14.573 -6.119 6.517 1.00 80.94 99 MET A N 1
ATOM 761 C CA . MET A 1 99 ? 13.196 -5.718 6.209 1.00 80.94 99 MET A CA 1
ATOM 762 C C . MET A 1 99 ? 12.194 -6.861 6.379 1.00 80.94 99 MET A C 1
ATOM 764 O O . MET A 1 99 ? 11.093 -6.627 6.863 1.00 80.94 99 MET A O 1
ATOM 768 N N . SER A 1 100 ? 12.563 -8.090 6.010 1.00 77.56 100 SER A N 1
ATOM 769 C CA . SER A 1 100 ? 11.684 -9.256 6.177 1.00 77.56 100 SER A CA 1
ATOM 770 C C . SER A 1 100 ? 11.446 -9.556 7.656 1.00 77.56 100 SER A C 1
ATOM 772 O O . SER A 1 100 ? 10.311 -9.774 8.068 1.00 77.56 100 SER A O 1
ATOM 774 N N . LEU A 1 101 ? 12.499 -9.505 8.476 1.00 84.69 101 LEU A N 1
ATOM 775 C CA . LEU A 1 101 ? 12.395 -9.666 9.924 1.00 84.69 101 LEU A CA 1
ATOM 776 C C . LEU A 1 101 ? 11.558 -8.545 10.542 1.00 84.69 101 LEU A C 1
ATOM 778 O O . LEU A 1 101 ? 10.672 -8.813 11.346 1.00 84.69 101 LEU A O 1
ATOM 782 N N . PHE A 1 102 ? 11.803 -7.300 10.134 1.00 85.62 102 PHE A N 1
ATOM 783 C CA . PHE A 1 102 ? 11.015 -6.155 10.570 1.00 85.62 102 PHE A CA 1
ATOM 784 C C . PHE A 1 102 ? 9.531 -6.323 10.231 1.00 85.62 102 PHE A C 1
ATOM 786 O O . PHE A 1 102 ? 8.685 -6.133 11.097 1.00 85.62 102 PHE A O 1
ATOM 793 N N . ALA A 1 103 ? 9.214 -6.741 9.005 1.00 81.25 103 ALA A N 1
ATOM 794 C CA . ALA A 1 103 ? 7.851 -7.019 8.575 1.00 81.25 103 ALA A CA 1
ATOM 795 C C . ALA A 1 103 ? 7.189 -8.126 9.410 1.00 81.25 103 ALA A C 1
ATOM 797 O O . ALA A 1 103 ? 6.041 -7.975 9.822 1.00 81.25 103 ALA A O 1
ATOM 798 N N . LEU A 1 104 ? 7.909 -9.213 9.704 1.00 84.75 104 LEU A N 1
ATOM 799 C CA . LEU A 1 104 ? 7.411 -10.295 10.558 1.00 84.75 104 LEU A CA 1
ATOM 800 C C . LEU A 1 104 ? 7.163 -9.824 11.994 1.00 84.75 104 LEU A C 1
ATOM 802 O O . LEU A 1 104 ? 6.124 -10.148 12.562 1.00 84.75 104 LEU A O 1
ATOM 806 N N . ILE A 1 105 ? 8.073 -9.032 12.567 1.00 87.69 105 ILE A N 1
ATOM 807 C CA . ILE A 1 105 ? 7.891 -8.430 13.896 1.00 87.69 105 ILE A CA 1
ATOM 808 C C . ILE A 1 105 ? 6.692 -7.481 13.881 1.00 87.69 105 ILE A C 1
ATOM 810 O O . ILE A 1 105 ? 5.882 -7.500 14.800 1.00 87.69 105 ILE A O 1
ATOM 814 N N . TRP A 1 106 ? 6.533 -6.677 12.833 1.00 88.06 106 TRP A N 1
ATOM 815 C CA . TRP A 1 106 ? 5.409 -5.757 12.704 1.00 88.06 106 TRP A CA 1
ATOM 816 C C . TRP A 1 106 ? 4.067 -6.498 12.642 1.00 88.06 106 TRP A C 1
ATOM 818 O O . TRP A 1 106 ? 3.143 -6.184 13.391 1.00 88.06 106 TRP A O 1
ATOM 828 N N 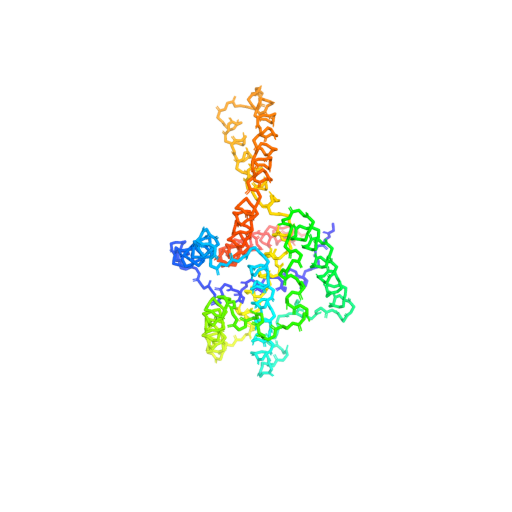. LEU A 1 107 ? 3.973 -7.530 11.801 1.00 84.12 107 LEU A N 1
ATOM 829 C CA . LEU A 1 107 ? 2.789 -8.386 11.694 1.00 84.12 107 LEU A CA 1
ATOM 830 C C . LEU A 1 107 ? 2.520 -9.162 12.992 1.00 84.12 107 LEU A C 1
ATOM 832 O O . LEU A 1 107 ? 1.380 -9.241 13.439 1.00 84.12 107 LEU A O 1
ATOM 836 N N . GLY A 1 108 ? 3.553 -9.705 13.632 1.00 84.81 108 GLY A N 1
ATOM 837 C CA . GLY A 1 108 ? 3.404 -10.485 14.858 1.00 84.81 108 GLY A CA 1
ATOM 838 C C . GLY A 1 108 ? 3.059 -9.632 16.078 1.00 84.81 108 GLY A C 1
ATOM 839 O O . GLY A 1 108 ? 2.119 -9.938 16.803 1.00 84.81 108 GLY A O 1
ATOM 840 N N . CYS A 1 109 ? 3.805 -8.554 16.313 1.00 87.94 109 CYS A N 1
ATOM 841 C CA . CYS A 1 109 ? 3.682 -7.742 17.520 1.00 87.94 109 CYS A CA 1
ATOM 842 C C . CYS A 1 109 ? 2.609 -6.661 17.385 1.00 87.94 109 CYS A C 1
ATOM 844 O O . CYS A 1 109 ? 1.719 -6.596 18.228 1.00 87.94 109 CYS A O 1
ATOM 846 N N . VAL A 1 110 ? 2.666 -5.822 16.342 1.00 86.75 110 VAL A N 1
ATOM 847 C CA . VAL A 1 110 ? 1.743 -4.679 16.206 1.00 86.75 110 VAL A CA 1
ATOM 848 C C . VAL A 1 110 ? 0.348 -5.176 15.853 1.00 86.75 110 VAL A C 1
ATOM 850 O O . VAL A 1 110 ? -0.600 -4.917 16.592 1.00 86.75 110 VAL A O 1
ATOM 853 N N . TYR A 1 111 ? 0.214 -5.965 14.783 1.00 87.12 111 TYR A N 1
ATOM 854 C CA . TYR A 1 111 ? -1.092 -6.526 14.429 1.00 87.12 111 TYR A CA 1
ATOM 855 C C . TYR A 1 111 ? -1.561 -7.598 15.409 1.00 87.12 111 TYR A C 1
ATOM 857 O O . TYR A 1 111 ? -2.759 -7.677 15.657 1.00 87.12 111 TYR A O 1
ATOM 865 N N . GLY A 1 112 ? -0.663 -8.367 16.031 1.00 86.62 112 GLY A N 1
ATOM 866 C CA . GLY A 1 112 ? -1.045 -9.261 17.126 1.00 86.62 112 GLY A CA 1
ATOM 867 C C . GLY A 1 112 ? -1.663 -8.499 18.300 1.00 86.62 112 GLY A C 1
ATOM 868 O O . GLY A 1 112 ? -2.742 -8.857 18.765 1.00 86.62 112 GLY A O 1
ATOM 869 N N . MET A 1 113 ? -1.046 -7.399 18.739 1.00 87.25 113 MET A N 1
ATOM 870 C CA . MET A 1 113 ? -1.601 -6.547 19.794 1.00 87.25 113 MET A CA 1
ATOM 871 C C . MET A 1 113 ? -2.939 -5.925 19.372 1.00 87.25 113 MET A C 1
ATOM 873 O O . MET A 1 113 ? -3.918 -5.998 20.112 1.00 87.25 113 MET A O 1
ATOM 877 N N . VAL A 1 114 ? -3.019 -5.351 18.173 1.00 85.81 114 VAL A N 1
ATOM 878 C CA . VAL A 1 114 ? -4.238 -4.680 17.701 1.00 85.81 114 VAL A CA 1
ATOM 879 C C . VAL A 1 114 ? -5.387 -5.670 17.488 1.00 85.81 114 VAL A C 1
ATOM 881 O O . VAL A 1 114 ? -6.471 -5.480 18.032 1.00 85.81 114 VAL A O 1
ATOM 884 N N . LEU A 1 115 ? -5.167 -6.746 16.737 1.00 85.75 115 LEU A N 1
ATOM 885 C CA . LEU A 1 115 ? -6.232 -7.671 16.352 1.00 85.75 115 LEU A CA 1
ATOM 886 C C . LEU A 1 115 ? -6.611 -8.616 17.498 1.00 85.75 115 LEU A C 1
ATOM 888 O O . LEU A 1 115 ? -7.795 -8.855 17.727 1.00 85.75 115 LEU A O 1
ATOM 892 N N . LEU A 1 116 ? -5.633 -9.152 18.238 1.00 87.69 116 LEU A N 1
ATOM 893 C CA . LEU A 1 116 ? -5.899 -10.170 19.262 1.00 87.69 116 LEU A CA 1
ATOM 894 C C . LEU A 1 116 ? -6.247 -9.558 20.616 1.00 87.69 116 LEU A C 1
ATOM 896 O O . LEU A 1 116 ? -7.152 -10.059 21.279 1.00 87.69 116 LEU A O 1
ATOM 900 N N . VAL A 1 117 ? -5.536 -8.503 21.031 1.00 85.44 117 VAL A N 1
ATOM 901 C CA . VAL A 1 117 ? -5.721 -7.900 22.362 1.00 85.44 117 VAL A CA 1
ATOM 902 C C . VAL A 1 117 ? -6.784 -6.813 22.317 1.00 85.44 117 VAL A C 1
ATOM 904 O O . VAL A 1 117 ? -7.727 -6.860 23.100 1.00 85.44 117 VAL A O 1
ATOM 907 N N . TRP A 1 118 ? -6.665 -5.848 21.403 1.00 84.12 118 TRP A N 1
ATOM 908 C CA . TRP A 1 118 ? -7.599 -4.720 21.365 1.00 84.12 118 TRP A CA 1
ATOM 909 C C . TRP A 1 118 ? -8.939 -5.082 20.705 1.00 84.12 118 TRP A C 1
ATOM 911 O O . TRP A 1 118 ? -9.987 -4.789 21.276 1.00 84.12 118 TRP A O 1
ATOM 921 N N . LEU A 1 119 ? -8.934 -5.758 19.552 1.00 85.94 119 LEU A N 1
ATOM 922 C CA . LEU A 1 119 ? -10.171 -6.153 18.857 1.00 85.94 119 LEU A CA 1
ATOM 923 C C . LEU A 1 119 ? -10.721 -7.527 19.275 1.00 85.94 119 LEU A C 1
ATOM 925 O O . LEU A 1 119 ? -11.819 -7.893 18.860 1.00 85.94 119 LEU A O 1
ATOM 929 N N . GLY A 1 120 ? -9.988 -8.294 20.089 1.00 87.06 120 GLY A N 1
ATOM 930 C CA . GLY A 1 120 ? -10.458 -9.576 20.625 1.00 87.06 120 GLY A CA 1
ATOM 931 C C . GLY A 1 120 ? -10.593 -10.710 19.598 1.00 87.06 120 GLY A C 1
ATOM 932 O O . GLY A 1 120 ? -11.279 -11.696 19.866 1.00 87.06 120 GLY A O 1
ATOM 933 N N . GLN A 1 121 ? -9.940 -10.631 18.434 1.00 87.12 121 GLN A N 1
ATOM 934 C CA . GLN A 1 121 ? -10.083 -11.601 17.332 1.00 87.12 121 GLN A CA 1
ATOM 935 C C . GLN A 1 121 ? -9.242 -12.881 17.500 1.00 87.12 121 GLN A C 1
ATOM 937 O O . GLN A 1 121 ? -8.772 -13.486 16.535 1.00 87.12 121 GLN A O 1
ATOM 942 N N . LEU A 1 122 ? -9.069 -13.350 18.739 1.00 88.31 122 LEU A N 1
ATOM 943 C CA . LEU A 1 122 ? -8.295 -14.558 19.047 1.00 88.31 122 LEU A CA 1
ATOM 944 C C . LEU A 1 122 ? -8.886 -15.821 18.393 1.00 88.31 122 LEU A C 1
ATOM 946 O O . LEU A 1 122 ? -8.150 -16.737 18.029 1.00 88.31 122 LEU A O 1
ATOM 950 N N . GLY A 1 123 ? -10.215 -15.878 18.254 1.00 87.81 123 GLY A N 1
ATOM 951 C CA . GLY A 1 123 ? -10.912 -17.004 17.630 1.00 87.81 123 GLY A CA 1
ATOM 952 C C . GLY A 1 123 ? -10.550 -17.178 16.155 1.00 87.81 123 GLY A C 1
ATOM 953 O O . GLY A 1 123 ? -10.275 -18.294 15.724 1.00 87.81 123 GLY A O 1
ATOM 954 N N . GLU A 1 124 ? -10.470 -16.078 15.408 1.00 87.06 124 GLU A N 1
ATOM 955 C CA . GLU A 1 124 ? -10.113 -16.091 13.985 1.00 87.06 124 GLU A CA 1
ATOM 956 C C . GLU A 1 124 ? -8.652 -16.489 13.778 1.00 87.06 124 GLU A C 1
ATOM 958 O O . GLU A 1 124 ? -8.355 -17.329 12.933 1.00 87.06 124 GLU A O 1
ATOM 963 N N . ALA A 1 125 ? -7.746 -15.986 14.620 1.00 88.44 125 ALA A N 1
ATOM 964 C CA . ALA A 1 125 ? -6.345 -16.395 14.585 1.00 88.44 125 ALA A CA 1
ATOM 965 C C . ALA A 1 125 ? -6.171 -17.893 14.879 1.00 88.44 125 ALA A C 1
ATOM 967 O O . ALA A 1 125 ? -5.432 -18.582 14.177 1.00 88.44 125 ALA A O 1
ATOM 968 N N . LYS A 1 126 ? -6.887 -18.427 15.878 1.00 90.62 126 LYS A N 1
ATOM 969 C CA . LYS A 1 126 ? -6.893 -19.870 16.163 1.00 90.62 126 LYS A CA 1
ATOM 970 C C . LYS A 1 126 ? -7.467 -20.676 15.000 1.00 90.62 126 LYS A C 1
ATOM 972 O O . LYS A 1 126 ? -6.909 -21.719 14.677 1.00 90.62 126 LYS A O 1
ATOM 977 N N . ALA A 1 127 ? -8.542 -20.198 14.374 1.00 89.19 127 ALA A N 1
ATOM 978 C CA . ALA A 1 127 ? -9.148 -20.857 13.222 1.00 89.19 127 ALA A CA 1
ATOM 979 C C . ALA A 1 127 ? -8.189 -20.899 12.021 1.00 89.19 127 ALA A C 1
ATOM 981 O O . ALA A 1 127 ? -8.037 -21.957 11.418 1.00 89.19 127 ALA A O 1
ATOM 982 N N . LEU A 1 128 ? -7.490 -19.794 11.732 1.00 89.88 128 LEU A N 1
ATOM 983 C CA . LEU A 1 128 ? -6.472 -19.741 10.682 1.00 89.88 128 LEU A CA 1
ATOM 984 C C . LEU A 1 128 ? -5.303 -20.693 10.969 1.00 89.88 128 LEU A C 1
ATOM 986 O O . LEU A 1 128 ? -4.828 -21.349 10.052 1.00 89.88 128 LEU A O 1
ATOM 990 N N . ILE A 1 129 ? -4.831 -20.781 12.217 1.00 91.69 129 ILE A N 1
ATOM 991 C CA . ILE A 1 129 ? -3.724 -21.680 12.590 1.00 91.69 129 ILE A CA 1
ATOM 992 C C . ILE A 1 129 ? -4.153 -23.151 12.511 1.00 91.69 129 ILE A C 1
ATOM 994 O O . ILE A 1 129 ? -3.375 -23.991 12.065 1.00 91.69 129 ILE A O 1
ATOM 998 N N . ALA A 1 130 ? -5.370 -23.464 12.958 1.00 94.19 130 ALA A N 1
ATOM 999 C CA . ALA A 1 130 ? -5.874 -24.832 13.004 1.00 94.19 130 ALA A CA 1
ATOM 1000 C C . ALA A 1 130 ? -6.211 -25.386 11.612 1.00 94.19 130 ALA A C 1
ATOM 1002 O O . ALA A 1 130 ? -5.934 -26.550 11.337 1.00 94.19 130 ALA A O 1
ATOM 1003 N N . ASP A 1 131 ? -6.803 -24.563 10.746 1.00 93.56 131 ASP A N 1
ATOM 1004 C CA . ASP A 1 131 ? -7.199 -24.947 9.392 1.00 93.56 131 ASP A CA 1
ATOM 1005 C C . ASP A 1 131 ? -7.046 -23.757 8.428 1.00 93.56 131 ASP A C 1
ATOM 1007 O O . ASP A 1 131 ? -8.025 -23.068 8.119 1.00 93.56 131 ASP A O 1
ATOM 1011 N N . PRO A 1 132 ? -5.820 -23.489 7.936 1.00 89.88 132 PRO A N 1
ATOM 1012 C CA . PRO A 1 132 ? -5.569 -22.345 7.070 1.00 89.88 132 PRO A CA 1
ATOM 1013 C C . PRO A 1 132 ? -6.383 -22.406 5.776 1.00 89.88 132 PRO A C 1
ATOM 1015 O O . PRO A 1 132 ? -6.971 -21.413 5.360 1.00 89.88 132 PRO A O 1
ATOM 1018 N N . ILE A 1 133 ? -6.445 -23.578 5.137 1.00 90.50 133 ILE A N 1
ATOM 1019 C CA . ILE A 1 133 ? -7.099 -23.736 3.833 1.00 90.50 133 ILE A CA 1
ATOM 1020 C C . ILE A 1 133 ? -8.615 -23.595 3.983 1.00 90.50 133 ILE A C 1
ATOM 1022 O O . ILE A 1 133 ? -9.231 -22.870 3.202 1.00 90.50 133 ILE A O 1
ATOM 1026 N N . GLY A 1 134 ? -9.225 -24.225 4.991 1.00 88.69 134 GLY A N 1
ATOM 1027 C CA . GLY A 1 134 ? -10.662 -24.097 5.225 1.00 88.69 134 GLY A CA 1
ATOM 1028 C C . GLY A 1 134 ? -11.070 -22.753 5.832 1.00 88.69 134 GLY A C 1
ATOM 1029 O O . GLY A 1 134 ? -12.200 -22.311 5.616 1.00 88.69 134 GLY A O 1
ATOM 1030 N N . PHE A 1 135 ? -10.181 -22.058 6.551 1.00 90.38 135 PHE A N 1
ATOM 1031 C CA . PHE A 1 135 ? -10.397 -20.660 6.938 1.00 90.38 135 PHE A CA 1
ATOM 1032 C C . PHE A 1 135 ? -10.484 -19.774 5.697 1.00 90.38 135 PHE A C 1
ATOM 1034 O O . PHE A 1 135 ? -11.503 -19.118 5.488 1.00 90.38 135 PHE A O 1
ATOM 1041 N N . LEU A 1 136 ? -9.460 -19.819 4.834 1.00 88.00 136 LEU A N 1
ATOM 1042 C CA . LEU A 1 136 ? -9.458 -19.033 3.605 1.00 88.00 136 LEU A CA 1
ATOM 1043 C C . LEU A 1 136 ? -10.665 -19.422 2.742 1.00 88.00 136 LEU A C 1
ATOM 1045 O O . LEU A 1 136 ? -11.404 -18.544 2.330 1.00 88.00 136 LEU A O 1
ATOM 1049 N N . GLY A 1 137 ? -10.952 -20.714 2.547 1.00 86.38 137 GLY A N 1
ATOM 1050 C CA . GLY A 1 137 ? -12.063 -21.207 1.718 1.00 86.38 137 GLY A CA 1
ATOM 1051 C C . GLY A 1 137 ? -13.463 -20.727 2.131 1.00 86.38 137 GLY A C 1
ATOM 1052 O O . GLY A 1 137 ? -14.342 -20.633 1.279 1.00 86.38 137 GLY A O 1
ATOM 1053 N N . ARG A 1 138 ? -13.670 -20.392 3.410 1.00 88.94 138 ARG A N 1
ATOM 1054 C CA . ARG A 1 138 ? -14.927 -19.813 3.926 1.00 88.94 138 ARG A CA 1
ATOM 1055 C C . ARG A 1 138 ? -14.934 -18.285 3.937 1.00 88.94 138 ARG A C 1
ATOM 1057 O O . ARG A 1 138 ? -15.990 -17.684 4.114 1.00 88.94 138 ARG A O 1
ATOM 1064 N N . SER A 1 139 ? -13.768 -17.676 3.778 1.00 87.56 139 SER A N 1
ATOM 1065 C CA . SER A 1 139 ? -13.579 -16.237 3.811 1.00 87.56 139 SER A CA 1
ATOM 1066 C C . SER A 1 139 ? -13.921 -15.591 2.467 1.00 87.56 139 SER A C 1
ATOM 1068 O O . SER A 1 139 ? -13.666 -16.147 1.397 1.00 87.56 139 SER A O 1
ATOM 1070 N N . ASN A 1 140 ? -14.444 -14.365 2.503 1.00 88.56 140 ASN A N 1
ATOM 1071 C CA . ASN A 1 140 ? -14.762 -13.592 1.297 1.00 88.56 140 ASN A CA 1
ATOM 1072 C C . ASN A 1 140 ? -13.536 -12.911 0.660 1.00 88.56 140 ASN A C 1
ATOM 1074 O O . ASN A 1 140 ? -13.677 -12.168 -0.313 1.00 88.56 140 ASN A O 1
ATOM 1078 N N . ILE A 1 141 ? -12.325 -13.169 1.166 1.00 89.81 141 ILE A N 1
ATOM 1079 C CA . ILE A 1 141 ? -11.077 -12.583 0.649 1.00 89.81 141 ILE A CA 1
ATOM 1080 C C . ILE A 1 141 ? -10.792 -12.926 -0.819 1.00 89.81 141 ILE A C 1
ATOM 1082 O O . ILE A 1 141 ? -10.105 -12.159 -1.492 1.00 89.81 141 ILE A O 1
ATOM 1086 N N . TRP A 1 142 ? -11.302 -14.048 -1.340 1.00 88.44 142 TRP A N 1
ATOM 1087 C CA . TRP A 1 142 ? -10.948 -14.522 -2.683 1.00 88.44 142 TRP A CA 1
ATOM 1088 C C . TRP A 1 142 ? -11.408 -13.588 -3.791 1.00 88.44 142 TRP A C 1
ATOM 1090 O O . TRP A 1 142 ? -10.722 -13.477 -4.801 1.00 88.44 142 TRP A O 1
ATOM 1100 N N . ILE A 1 143 ? -12.550 -12.915 -3.617 1.00 87.75 143 ILE A N 1
ATOM 1101 C CA . ILE A 1 143 ? -13.092 -12.019 -4.643 1.00 87.75 143 ILE A CA 1
ATOM 1102 C C . ILE A 1 143 ? -12.164 -10.804 -4.820 1.00 87.75 143 ILE A C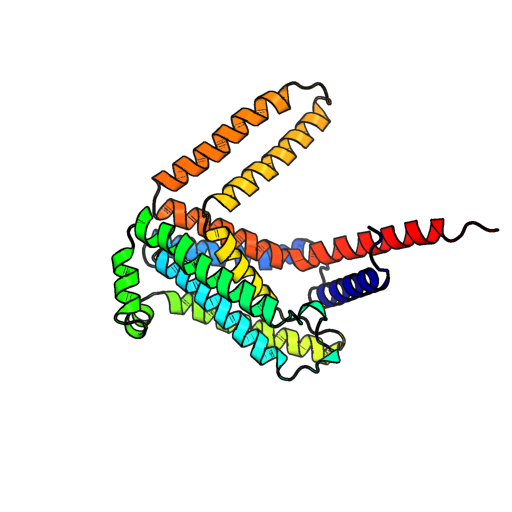 1
ATOM 1104 O O . ILE A 1 143 ? -11.669 -10.612 -5.935 1.00 87.75 143 ILE A O 1
ATOM 1108 N N . PRO A 1 144 ? -11.837 -10.024 -3.764 1.00 89.56 144 PRO A N 1
ATOM 1109 C CA . PRO A 1 144 ? -10.828 -8.972 -3.864 1.00 89.56 144 PRO A CA 1
ATOM 1110 C C . PRO A 1 144 ? -9.476 -9.483 -4.372 1.00 89.56 144 PRO A C 1
ATOM 1112 O O . PRO A 1 144 ? -8.859 -8.842 -5.221 1.00 89.56 144 PRO A O 1
ATOM 1115 N N . LEU A 1 145 ? -9.040 -10.658 -3.908 1.00 91.00 145 LEU A N 1
ATOM 1116 C CA . LEU A 1 145 ? -7.753 -11.231 -4.292 1.00 91.00 145 LEU A CA 1
ATOM 1117 C C . LEU A 1 145 ? -7.691 -11.575 -5.785 1.00 91.00 145 LEU A C 1
ATOM 1119 O O . LEU A 1 145 ? -6.705 -11.266 -6.451 1.00 91.00 145 LEU A O 1
ATOM 1123 N N . ALA A 1 146 ? -8.749 -12.178 -6.329 1.00 90.94 146 ALA A N 1
ATOM 1124 C CA . ALA A 1 146 ? -8.842 -12.516 -7.744 1.00 90.94 146 ALA A CA 1
ATOM 1125 C C . ALA A 1 146 ? -8.814 -11.257 -8.618 1.00 90.94 146 ALA A C 1
ATOM 1127 O O . ALA A 1 146 ? -8.103 -11.223 -9.623 1.00 90.94 146 ALA A O 1
ATOM 1128 N N . ILE A 1 147 ? -9.524 -10.200 -8.206 1.00 90.56 147 ILE A N 1
ATOM 1129 C CA . ILE A 1 147 ? -9.502 -8.899 -8.887 1.00 90.56 147 ILE A CA 1
ATOM 1130 C C . ILE A 1 147 ? -8.089 -8.301 -8.849 1.00 90.56 147 ILE A C 1
ATOM 1132 O O . ILE A 1 147 ? -7.584 -7.861 -9.884 1.00 90.56 147 ILE A O 1
ATOM 1136 N N . ALA A 1 148 ? -7.425 -8.331 -7.690 1.00 90.81 148 ALA A N 1
ATOM 1137 C CA . ALA A 1 148 ? -6.065 -7.826 -7.529 1.00 90.81 148 ALA A CA 1
ATOM 1138 C C . ALA A 1 148 ? -5.065 -8.572 -8.429 1.00 90.81 148 ALA A C 1
ATOM 1140 O O . ALA A 1 148 ? -4.283 -7.936 -9.135 1.00 90.81 148 ALA A O 1
ATOM 1141 N N . VAL A 1 149 ? -5.127 -9.909 -8.469 1.00 93.56 149 VAL A N 1
ATOM 1142 C CA . VAL A 1 149 ? -4.269 -10.751 -9.322 1.00 93.56 149 VAL A CA 1
ATOM 1143 C C . VAL A 1 149 ? -4.541 -10.515 -10.806 1.00 93.56 149 VAL A C 1
ATOM 1145 O O . VAL A 1 149 ? -3.596 -10.404 -11.591 1.00 93.56 149 VAL A O 1
ATOM 1148 N N . ALA A 1 150 ? -5.810 -10.408 -11.208 1.00 93.62 150 ALA A N 1
ATOM 1149 C CA . ALA A 1 150 ? -6.178 -10.122 -12.591 1.00 93.62 150 ALA A CA 1
ATOM 1150 C C . ALA A 1 150 ? -5.648 -8.748 -13.029 1.00 93.62 150 ALA A C 1
ATOM 1152 O O . ALA A 1 150 ? -4.984 -8.650 -14.062 1.00 93.62 150 ALA A O 1
ATOM 1153 N N . GLY A 1 151 ? -5.857 -7.712 -12.210 1.00 91.81 151 GLY A N 1
ATOM 1154 C CA . GLY A 1 151 ? -5.325 -6.369 -12.449 1.00 91.81 151 GLY A CA 1
ATOM 1155 C C . GLY A 1 151 ? -3.798 -6.362 -12.540 1.00 91.81 151 GLY A C 1
ATOM 1156 O O . GLY A 1 151 ? -3.243 -5.884 -13.526 1.00 91.81 151 GLY A O 1
ATOM 1157 N N . ALA A 1 152 ? -3.121 -7.002 -11.583 1.00 92.62 152 ALA A N 1
ATOM 1158 C CA . ALA A 1 152 ? -1.665 -7.144 -11.574 1.00 92.62 152 ALA A CA 1
ATOM 1159 C C . ALA A 1 152 ? -1.129 -7.834 -12.837 1.00 92.62 152 ALA A C 1
ATOM 1161 O O . ALA A 1 152 ? -0.083 -7.455 -13.357 1.00 92.62 152 ALA A O 1
ATOM 1162 N N . SER A 1 153 ? -1.843 -8.843 -13.338 1.00 94.25 153 SER A N 1
ATOM 1163 C CA . SER A 1 153 ? -1.460 -9.586 -14.542 1.00 94.25 153 SER A CA 1
ATOM 1164 C C . SER A 1 153 ? -1.618 -8.738 -15.806 1.00 94.25 153 SER A C 1
ATOM 1166 O O . SER A 1 153 ? -0.744 -8.755 -16.676 1.00 94.25 153 SER A O 1
ATOM 1168 N N . VAL A 1 154 ? -2.704 -7.961 -15.898 1.00 94.56 154 VAL A N 1
ATOM 1169 C CA . VAL A 1 154 ? -2.918 -6.996 -16.987 1.00 94.56 154 VAL A CA 1
ATOM 1170 C C . VAL A 1 154 ? -1.822 -5.934 -16.970 1.00 94.56 154 VAL A C 1
ATOM 1172 O O . VAL A 1 154 ? -1.180 -5.704 -17.996 1.00 94.56 154 VAL A O 1
ATOM 1175 N N . ASP A 1 155 ? -1.550 -5.344 -15.809 1.00 92.06 155 ASP A N 1
ATOM 1176 C CA . ASP A 1 155 ? -0.488 -4.355 -15.639 1.00 92.06 155 ASP A CA 1
ATOM 1177 C C . ASP A 1 155 ? 0.881 -4.927 -16.017 1.00 92.06 155 ASP A C 1
ATOM 1179 O O . ASP A 1 155 ? 1.630 -4.307 -16.779 1.00 92.06 155 ASP A O 1
ATOM 1183 N N . ALA A 1 156 ? 1.175 -6.155 -15.577 1.00 93.06 156 ALA A N 1
ATOM 1184 C CA . ALA A 1 156 ? 2.416 -6.836 -15.910 1.00 93.06 156 ALA A CA 1
ATOM 1185 C C . ALA A 1 156 ? 2.597 -6.988 -17.429 1.00 93.06 156 ALA A C 1
ATOM 1187 O O . ALA A 1 156 ? 3.680 -6.721 -17.962 1.00 93.06 156 ALA A O 1
ATOM 1188 N N . ALA A 1 157 ? 1.534 -7.375 -18.139 1.00 93.56 157 ALA A N 1
ATOM 1189 C CA . ALA A 1 157 ? 1.534 -7.508 -19.593 1.00 93.56 157 ALA A CA 1
ATOM 1190 C C . ALA A 1 157 ? 1.695 -6.153 -20.308 1.00 93.56 157 ALA A C 1
ATOM 1192 O O . ALA A 1 157 ? 2.410 -6.060 -21.314 1.00 93.56 157 ALA A O 1
ATOM 1193 N N . LEU A 1 158 ? 1.061 -5.094 -19.793 1.00 91.88 158 LEU A N 1
ATOM 1194 C CA . LEU A 1 158 ? 1.176 -3.738 -20.334 1.00 91.88 158 LEU A CA 1
ATOM 1195 C C . LEU A 1 158 ? 2.588 -3.174 -20.171 1.00 91.88 158 LEU A C 1
ATOM 1197 O O . LEU A 1 158 ? 3.121 -2.603 -21.124 1.00 91.88 158 LEU A O 1
ATOM 1201 N N . ASP A 1 159 ? 3.219 -3.383 -19.018 1.00 91.75 159 ASP A N 1
ATOM 1202 C CA . ASP A 1 159 ? 4.611 -2.996 -18.775 1.00 91.75 159 ASP A CA 1
ATOM 1203 C C . ASP A 1 159 ? 5.561 -3.707 -19.740 1.00 91.75 159 ASP A C 1
ATOM 1205 O O . ASP A 1 159 ? 6.407 -3.075 -20.373 1.00 91.75 159 ASP A O 1
ATOM 1209 N N . TRP A 1 160 ? 5.364 -5.015 -19.931 1.00 91.88 160 TRP A N 1
ATOM 1210 C CA . TRP A 1 160 ? 6.122 -5.818 -20.890 1.00 91.88 160 TRP A CA 1
ATOM 1211 C C . TRP A 1 160 ? 5.999 -5.290 -22.315 1.00 91.88 160 TRP A C 1
ATOM 1213 O O . TRP A 1 160 ? 6.990 -5.150 -23.037 1.00 91.88 160 TRP A O 1
ATOM 1223 N N . ARG A 1 161 ? 4.769 -4.997 -22.738 1.00 92.69 161 ARG A N 1
ATOM 1224 C CA . ARG A 1 161 ? 4.474 -4.447 -24.063 1.00 92.69 161 ARG A CA 1
ATOM 1225 C C . ARG A 1 161 ? 5.068 -3.052 -24.233 1.00 92.69 161 ARG A C 1
ATOM 1227 O O . ARG A 1 161 ? 5.558 -2.742 -25.316 1.00 92.69 161 ARG A O 1
ATOM 1234 N N . HIS A 1 162 ? 5.023 -2.218 -23.197 1.00 91.81 162 HIS A N 1
ATOM 1235 C CA . HIS A 1 162 ? 5.612 -0.885 -23.219 1.00 91.81 162 HIS A CA 1
ATOM 1236 C C . HIS A 1 162 ? 7.136 -0.960 -23.353 1.00 91.81 162 HIS A C 1
ATOM 1238 O O . HIS A 1 162 ? 7.687 -0.353 -24.272 1.00 91.81 162 HIS A O 1
ATOM 1244 N N . TRP A 1 163 ? 7.794 -1.756 -22.508 1.00 92.44 163 TRP A N 1
ATOM 1245 C CA . TRP A 1 163 ? 9.246 -1.919 -22.518 1.00 92.44 163 TRP A CA 1
ATOM 1246 C C . TRP A 1 163 ? 9.758 -2.502 -23.836 1.00 92.44 163 TRP A C 1
ATOM 1248 O O . TRP A 1 163 ? 10.684 -1.953 -24.424 1.00 92.44 163 TRP A O 1
ATOM 1258 N N . ARG A 1 164 ? 9.104 -3.537 -24.383 1.00 90.88 164 ARG A N 1
ATOM 1259 C CA . ARG A 1 164 ? 9.499 -4.104 -25.686 1.00 90.88 164 ARG A CA 1
ATOM 1260 C C . ARG A 1 164 ? 9.391 -3.120 -26.853 1.00 90.88 164 ARG A C 1
ATOM 1262 O O . ARG A 1 164 ? 10.053 -3.322 -27.862 1.00 90.88 164 ARG A O 1
ATOM 1269 N N . ARG A 1 165 ? 8.554 -2.084 -26.742 1.00 91.62 165 ARG A N 1
ATOM 1270 C CA . ARG A 1 165 ? 8.362 -1.076 -27.799 1.00 91.62 165 ARG A CA 1
ATOM 1271 C C . ARG A 1 165 ? 9.301 0.114 -27.688 1.00 91.62 165 ARG A C 1
ATOM 1273 O O . ARG A 1 165 ? 9.724 0.623 -28.715 1.00 91.62 165 ARG A O 1
ATOM 1280 N N . HIS A 1 166 ? 9.577 0.570 -26.471 1.00 88.50 166 HIS A N 1
ATOM 1281 C CA . HIS A 1 166 ? 10.322 1.813 -26.241 1.00 88.50 166 HIS A CA 1
ATOM 1282 C C . HIS A 1 166 ? 11.758 1.562 -25.760 1.00 88.50 166 HIS A C 1
ATOM 1284 O O . HIS A 1 166 ? 12.591 2.461 -25.830 1.00 88.50 166 HIS A O 1
ATOM 1290 N N . GLY A 1 167 ? 12.067 0.343 -25.307 1.00 86.25 167 GLY A N 1
ATOM 1291 C CA . GLY A 1 167 ? 13.355 -0.004 -24.716 1.00 86.25 167 GLY A CA 1
ATOM 1292 C C . GLY A 1 167 ? 13.610 0.717 -23.390 1.00 86.25 167 GLY A C 1
ATOM 1293 O O . GLY A 1 167 ? 12.689 1.187 -22.723 1.00 86.25 167 GLY A O 1
ATOM 1294 N N . GLY A 1 168 ? 14.884 0.794 -23.004 1.00 86.25 168 GLY A N 1
ATOM 1295 C CA . GLY A 1 168 ? 15.322 1.500 -21.801 1.00 86.25 168 GLY A CA 1
ATOM 1296 C C . GLY A 1 168 ? 15.100 0.720 -20.505 1.00 86.25 168 GLY A C 1
ATOM 1297 O O . GLY A 1 168 ? 15.112 -0.515 -20.483 1.00 86.25 168 GLY A O 1
ATOM 1298 N N . ALA A 1 169 ? 14.954 1.466 -19.411 1.00 87.88 169 ALA A N 1
ATOM 1299 C CA . ALA A 1 169 ? 14.767 0.896 -18.088 1.00 87.88 169 ALA A CA 1
ATOM 1300 C C . ALA A 1 169 ? 13.359 0.316 -17.914 1.00 87.88 169 ALA A C 1
ATOM 1302 O O . ALA A 1 169 ? 12.361 0.904 -18.329 1.00 87.88 169 ALA A O 1
ATOM 1303 N N . PHE A 1 170 ? 13.292 -0.843 -17.272 1.00 88.56 170 PHE A N 1
ATOM 1304 C CA . PHE A 1 170 ? 12.053 -1.545 -17.005 1.00 88.56 170 PHE A CA 1
ATOM 1305 C C . PHE A 1 170 ? 11.408 -1.047 -15.709 1.00 88.56 170 PHE A C 1
ATOM 1307 O O . PHE A 1 170 ? 12.043 -1.028 -14.654 1.00 88.56 170 PHE A O 1
ATOM 1314 N N . VAL A 1 171 ? 10.128 -0.681 -15.792 1.00 89.00 171 VAL A N 1
ATOM 1315 C CA . VAL A 1 171 ? 9.311 -0.237 -14.658 1.00 89.00 171 VAL A CA 1
ATOM 1316 C C . VAL A 1 171 ? 8.185 -1.247 -14.455 1.00 89.00 171 VAL A C 1
ATOM 1318 O O . VAL A 1 171 ? 7.382 -1.461 -15.360 1.00 89.00 171 VAL A O 1
ATOM 1321 N N . SER A 1 172 ? 8.141 -1.860 -13.270 1.00 89.50 172 SER A N 1
ATOM 1322 C CA . SER A 1 172 ? 7.116 -2.836 -12.887 1.00 89.50 172 SER A CA 1
ATOM 1323 C C . SER A 1 172 ? 6.021 -2.160 -12.061 1.00 89.50 172 SER A C 1
ATOM 1325 O O . SER A 1 172 ? 6.246 -1.777 -10.910 1.00 89.50 172 SER A O 1
ATOM 1327 N N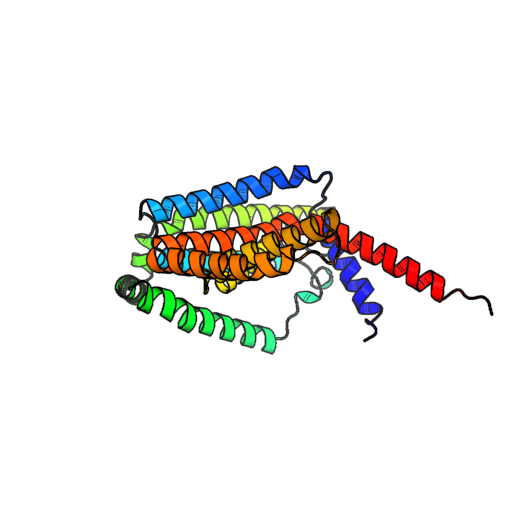 . THR A 1 173 ? 4.823 -2.046 -12.636 1.00 91.06 173 THR A N 1
ATOM 1328 C CA . THR A 1 173 ? 3.613 -1.619 -11.923 1.00 91.06 173 THR A CA 1
ATOM 1329 C C . THR A 1 173 ? 3.309 -2.565 -10.757 1.00 91.06 173 THR A C 1
ATOM 1331 O O . THR A 1 173 ? 3.148 -2.067 -9.643 1.00 91.06 173 THR A O 1
ATOM 1334 N N . PRO A 1 174 ? 3.312 -3.910 -10.933 1.00 90.81 174 PRO A N 1
ATOM 1335 C CA . PRO A 1 174 ? 3.077 -4.832 -9.822 1.00 90.81 174 PRO A CA 1
ATOM 1336 C C . PRO A 1 174 ? 4.063 -4.655 -8.662 1.00 90.81 174 PRO A C 1
ATOM 1338 O O . PRO A 1 174 ? 3.652 -4.739 -7.508 1.00 90.81 174 PRO A O 1
ATOM 1341 N N . ALA A 1 175 ? 5.339 -4.355 -8.937 1.00 89.06 175 ALA A N 1
ATOM 1342 C CA . ALA A 1 175 ? 6.320 -4.096 -7.883 1.00 89.06 175 ALA A CA 1
ATOM 1343 C C . ALA A 1 175 ? 5.963 -2.849 -7.062 1.00 89.06 175 ALA A C 1
ATOM 1345 O O . ALA A 1 175 ? 6.016 -2.890 -5.832 1.00 89.06 175 ALA A O 1
ATOM 1346 N N . MET A 1 176 ? 5.573 -1.755 -7.726 1.00 87.62 176 MET A N 1
ATOM 1347 C CA . MET A 1 176 ? 5.148 -0.530 -7.043 1.00 87.62 176 MET A CA 1
ATOM 1348 C C . MET A 1 176 ? 3.875 -0.765 -6.232 1.00 87.62 176 MET A C 1
ATOM 1350 O O . MET A 1 176 ? 3.829 -0.401 -5.059 1.00 87.62 176 MET A O 1
ATOM 1354 N N . THR A 1 177 ? 2.880 -1.442 -6.810 1.00 89.50 177 THR A N 1
ATOM 1355 C CA . THR A 1 177 ? 1.634 -1.791 -6.113 1.00 89.50 177 THR A CA 1
ATOM 1356 C C . THR A 1 177 ? 1.901 -2.666 -4.894 1.00 89.50 177 THR A C 1
ATOM 1358 O O . THR A 1 177 ? 1.401 -2.367 -3.812 1.00 89.50 177 THR A O 1
ATOM 1361 N N . GLY A 1 178 ? 2.766 -3.678 -5.012 1.00 88.25 178 GLY A N 1
ATOM 1362 C CA . GLY A 1 178 ? 3.210 -4.488 -3.876 1.00 88.25 178 GLY A CA 1
ATOM 1363 C C . GLY A 1 178 ? 3.892 -3.658 -2.784 1.00 88.25 178 GLY A C 1
ATOM 1364 O O . GLY A 1 178 ? 3.615 -3.853 -1.601 1.00 88.25 178 GLY A O 1
ATOM 1365 N N . ALA A 1 179 ? 4.722 -2.679 -3.157 1.00 86.56 179 ALA A N 1
ATOM 1366 C CA . ALA A 1 179 ? 5.345 -1.765 -2.201 1.00 86.56 179 ALA A CA 1
ATOM 1367 C C . ALA A 1 179 ? 4.318 -0.878 -1.471 1.00 86.56 179 ALA A C 1
ATOM 1369 O O . ALA A 1 179 ? 4.431 -0.697 -0.259 1.00 86.56 179 ALA A O 1
ATOM 1370 N N . ALA A 1 180 ? 3.274 -0.381 -2.147 1.00 87.25 180 ALA A N 1
ATOM 1371 C CA . ALA A 1 180 ? 2.204 0.356 -1.463 1.00 87.25 180 ALA A CA 1
ATOM 1372 C C . ALA A 1 180 ? 1.365 -0.523 -0.536 1.00 87.25 180 ALA A C 1
ATOM 1374 O O . ALA A 1 180 ? 0.863 -0.031 0.473 1.00 87.25 180 ALA A O 1
ATOM 1375 N N . ARG A 1 181 ? 1.211 -1.818 -0.831 1.00 89.94 181 ARG A N 1
ATOM 1376 C CA . ARG A 1 181 ? 0.545 -2.759 0.081 1.00 89.94 181 ARG A CA 1
ATOM 1377 C C . ARG A 1 181 ? 1.382 -2.998 1.339 1.00 89.94 181 ARG A C 1
ATOM 1379 O O . ARG A 1 181 ? 0.841 -2.942 2.439 1.00 89.94 181 ARG A O 1
ATOM 1386 N N . TRP A 1 182 ? 2.704 -3.100 1.206 1.00 88.12 182 TRP A N 1
ATOM 1387 C CA . TRP A 1 182 ? 3.612 -3.085 2.358 1.00 88.12 182 TRP A CA 1
ATOM 1388 C C . TRP A 1 182 ? 3.532 -1.791 3.162 1.00 88.12 182 TRP A C 1
ATOM 1390 O O . TRP A 1 182 ? 3.448 -1.832 4.389 1.00 88.12 182 TRP A O 1
ATOM 1400 N N . LEU A 1 183 ? 3.497 -0.646 2.481 1.00 86.75 183 LEU A N 1
ATOM 1401 C CA . LEU A 1 183 ? 3.310 0.644 3.134 1.00 86.75 183 LEU A CA 1
ATOM 1402 C C . LEU A 1 183 ? 1.952 0.719 3.847 1.00 86.75 183 LEU A C 1
ATOM 1404 O O . LEU A 1 183 ? 1.886 1.212 4.965 1.00 86.75 183 LEU A O 1
ATOM 1408 N N . THR A 1 184 ? 0.896 0.153 3.259 1.00 89.44 184 THR A N 1
ATOM 1409 C CA . THR A 1 184 ? -0.426 0.036 3.891 1.00 89.44 184 THR A CA 1
ATOM 1410 C C . THR A 1 184 ? -0.351 -0.803 5.159 1.00 89.44 184 THR A C 1
ATOM 1412 O O . THR A 1 184 ? -0.902 -0.404 6.174 1.00 89.44 184 THR A O 1
ATOM 1415 N N . LEU A 1 185 ? 0.348 -1.942 5.140 1.00 88.56 185 LEU A N 1
ATOM 1416 C CA . LEU A 1 185 ? 0.521 -2.772 6.335 1.00 88.56 185 LEU A CA 1
ATOM 1417 C C . LEU A 1 185 ? 1.311 -2.038 7.418 1.00 88.56 185 LEU A C 1
ATOM 1419 O O . LEU A 1 185 ? 0.993 -2.148 8.601 1.00 88.56 185 LEU A O 1
ATOM 1423 N N . PHE A 1 186 ? 2.312 -1.260 7.027 1.00 86.81 186 PHE A N 1
ATOM 1424 C CA . PHE A 1 186 ? 3.063 -0.446 7.964 1.00 86.81 186 PHE A CA 1
ATOM 1425 C C . PHE A 1 186 ? 2.179 0.648 8.578 1.00 86.81 186 PHE A C 1
ATOM 1427 O O . PHE A 1 186 ? 1.950 0.672 9.782 1.00 86.81 186 PHE A O 1
ATOM 1434 N N . LEU A 1 187 ? 1.589 1.501 7.746 1.00 84.00 187 LEU A N 1
ATOM 1435 C CA . LEU A 1 187 ? 0.763 2.624 8.183 1.00 84.00 187 LEU A CA 1
ATOM 1436 C C . LEU A 1 187 ? -0.524 2.177 8.892 1.00 84.00 187 LEU A C 1
ATOM 1438 O O . LEU A 1 187 ? -0.935 2.796 9.866 1.00 84.00 187 LEU A O 1
ATOM 1442 N N . GLY A 1 188 ? -1.138 1.086 8.437 1.00 81.81 188 GLY A N 1
ATOM 1443 C CA . GLY A 1 188 ? -2.368 0.510 8.981 1.00 81.81 188 GLY A CA 1
ATOM 1444 C C . GLY A 1 188 ? -2.179 -0.257 10.289 1.00 81.81 188 GLY A C 1
ATOM 1445 O O . GLY A 1 188 ? -3.165 -0.515 10.976 1.00 81.81 188 GLY A O 1
ATOM 1446 N N . GLY A 1 189 ? -0.933 -0.571 10.677 1.00 79.00 189 GLY A N 1
ATOM 1447 C CA . GLY A 1 189 ? -0.632 -1.150 11.993 1.00 79.00 189 GLY A CA 1
ATOM 1448 C C . GLY A 1 189 ? -0.981 -0.184 13.127 1.00 79.00 189 GLY A C 1
ATOM 1449 O O . GLY A 1 189 ? -1.355 -0.601 14.220 1.00 79.00 189 GLY A O 1
ATOM 1450 N N . PHE A 1 190 ? -0.954 1.114 12.822 1.00 78.88 190 PHE A N 1
ATOM 1451 C CA . PHE A 1 190 ? -1.498 2.173 13.653 1.00 78.88 190 PHE A CA 1
ATOM 1452 C C . PHE A 1 190 ? -2.652 2.838 12.897 1.00 78.88 190 PHE A C 1
ATOM 1454 O O . PHE A 1 190 ? -2.439 3.854 12.239 1.00 78.88 190 PHE A O 1
ATOM 1461 N N . PRO A 1 191 ? -3.887 2.312 12.982 1.00 67.44 191 PRO A N 1
ATOM 1462 C CA . PRO A 1 191 ? -5.016 2.782 12.167 1.00 67.44 191 PRO A CA 1
ATOM 1463 C C . PRO A 1 191 ? -5.306 4.284 12.335 1.00 67.44 191 PRO A C 1
ATOM 1465 O O . PRO A 1 191 ? -5.921 4.902 11.473 1.00 67.44 191 PRO A O 1
ATOM 1468 N N . PHE A 1 192 ? -4.832 4.898 13.420 1.00 72.06 192 PHE A N 1
ATOM 1469 C CA . PHE A 1 192 ? -4.992 6.326 13.693 1.00 72.06 192 PHE A CA 1
ATOM 1470 C C . PHE A 1 192 ? -3.873 7.191 13.113 1.00 72.06 192 PHE A C 1
ATOM 1472 O O . PHE A 1 192 ? -4.085 8.379 12.903 1.00 72.06 192 PHE A O 1
ATOM 1479 N N . LEU A 1 193 ? -2.704 6.621 12.816 1.00 77.81 193 LEU A N 1
ATOM 1480 C CA . LEU A 1 193 ? -1.520 7.376 12.412 1.00 77.81 193 LEU A CA 1
ATOM 1481 C C . LEU A 1 193 ? -1.773 8.176 11.128 1.00 77.81 193 LEU A C 1
ATOM 1483 O O . LEU A 1 193 ? -1.444 9.358 11.062 1.00 77.81 193 LEU A O 1
ATOM 1487 N N . MET A 1 194 ? -2.413 7.563 10.130 1.00 80.69 194 MET A N 1
ATOM 1488 C CA . MET A 1 194 ? -2.723 8.248 8.872 1.00 80.69 194 MET A CA 1
ATOM 1489 C C . MET A 1 194 ? -3.798 9.329 9.002 1.00 80.69 194 MET A C 1
ATOM 1491 O O . MET A 1 194 ? -3.537 10.448 8.557 1.00 80.69 194 MET A O 1
ATOM 1495 N N . PRO A 1 195 ? -4.955 9.081 9.644 1.00 74.69 195 PRO A N 1
ATOM 1496 C CA . PRO A 1 195 ? -5.883 10.151 10.002 1.00 74.69 195 PRO A CA 1
ATOM 1497 C C . PRO A 1 195 ? -5.206 11.309 10.751 1.00 74.69 195 PRO A C 1
ATOM 1499 O O . PRO A 1 195 ? -5.430 12.467 10.405 1.00 74.69 195 PRO A O 1
ATOM 1502 N N . MET A 1 196 ? -4.323 11.018 11.714 1.00 77.50 196 MET A N 1
ATOM 1503 C CA . MET A 1 196 ? -3.577 12.047 12.444 1.00 77.50 196 MET A CA 1
ATOM 1504 C C . MET A 1 196 ? -2.670 12.863 11.515 1.00 77.50 196 MET A C 1
ATOM 1506 O O . MET A 1 196 ? -2.710 14.090 11.562 1.00 77.50 196 MET A O 1
ATOM 1510 N N . PHE A 1 197 ? -1.889 12.215 10.644 1.00 81.25 197 PHE A N 1
ATOM 1511 C CA . PHE A 1 197 ? -1.043 12.917 9.674 1.00 81.25 197 PHE A CA 1
ATOM 1512 C C . PHE A 1 197 ? -1.855 13.795 8.720 1.00 81.25 197 PHE A C 1
ATOM 1514 O O . PHE A 1 197 ? -1.460 14.929 8.460 1.00 81.25 197 PHE A O 1
ATOM 1521 N N . LEU A 1 198 ? -3.000 13.312 8.229 1.00 79.31 198 LEU A N 1
ATOM 1522 C CA . LEU A 1 198 ? -3.878 14.093 7.356 1.00 79.31 198 LEU A CA 1
ATOM 1523 C C . LEU A 1 198 ? -4.425 15.334 8.068 1.00 79.31 198 LEU A C 1
ATOM 1525 O O . LEU A 1 198 ? -4.399 16.420 7.492 1.00 79.31 198 LEU A O 1
ATOM 1529 N N . ILE A 1 199 ? -4.857 15.191 9.325 1.00 78.69 199 ILE A N 1
ATOM 1530 C CA . ILE A 1 199 ? -5.305 16.318 10.151 1.00 78.69 199 ILE A CA 1
ATOM 1531 C C . ILE A 1 199 ? -4.151 17.311 10.362 1.00 78.69 199 ILE A C 1
ATOM 1533 O O . ILE A 1 199 ? -4.331 18.508 10.152 1.00 78.69 199 ILE A O 1
ATOM 1537 N N . LEU A 1 200 ? -2.947 16.837 10.697 1.00 79.31 200 LEU A N 1
ATOM 1538 C CA . LEU A 1 200 ? -1.771 17.695 10.879 1.00 79.31 200 LEU A CA 1
ATOM 1539 C C . LEU A 1 200 ? -1.409 18.473 9.605 1.00 79.31 200 LEU A C 1
ATOM 1541 O O . LEU A 1 200 ? -1.170 19.678 9.677 1.00 79.31 200 LEU A O 1
ATOM 1545 N N . ILE A 1 201 ? -1.409 17.816 8.440 1.00 82.94 201 ILE A N 1
ATOM 1546 C CA . ILE A 1 201 ? -1.133 18.460 7.146 1.00 82.94 201 ILE A CA 1
ATOM 1547 C C . ILE A 1 201 ? -2.200 19.508 6.827 1.00 82.94 201 ILE A C 1
ATOM 1549 O O . ILE A 1 201 ? -1.855 20.644 6.497 1.00 82.94 201 ILE A O 1
ATOM 1553 N N . ALA A 1 202 ? -3.482 19.143 6.938 1.00 80.44 202 ALA A N 1
ATOM 1554 C CA . ALA A 1 202 ? -4.597 20.042 6.651 1.00 80.44 202 ALA A CA 1
ATOM 1555 C C . ALA A 1 202 ? -4.519 21.310 7.502 1.00 80.44 202 ALA A C 1
ATOM 1557 O O . ALA A 1 202 ? -4.778 22.413 7.021 1.00 80.44 202 ALA A O 1
ATOM 1558 N N . ILE A 1 203 ? -4.104 21.167 8.759 1.00 76.12 203 ILE A N 1
ATOM 1559 C CA . ILE A 1 203 ? -4.018 22.317 9.636 1.00 76.12 203 ILE A CA 1
ATOM 1560 C C . ILE A 1 203 ? -2.741 23.124 9.411 1.00 76.12 203 ILE A C 1
ATOM 1562 O O . ILE A 1 203 ? -2.811 24.347 9.471 1.00 76.12 203 ILE A O 1
ATOM 1566 N N . ASN A 1 204 ? -1.599 22.509 9.092 1.00 82.69 204 ASN A N 1
ATOM 1567 C CA . ASN A 1 204 ? -0.424 23.294 8.709 1.00 82.69 204 ASN A CA 1
ATOM 1568 C C . ASN A 1 204 ? -0.734 24.181 7.487 1.00 82.69 204 ASN A C 1
ATOM 1570 O O . ASN A 1 204 ? -0.423 25.369 7.489 1.00 82.69 204 ASN A O 1
ATOM 1574 N N . GLN A 1 205 ? -1.458 23.641 6.500 1.00 85.81 205 GLN A N 1
ATOM 1575 C CA . GLN A 1 205 ? -1.946 24.425 5.360 1.00 85.81 205 GLN A CA 1
ATOM 1576 C C . GLN A 1 205 ? -2.917 25.536 5.782 1.00 85.81 205 GLN A C 1
ATOM 1578 O O . GLN A 1 205 ? -2.846 26.648 5.258 1.00 85.81 205 GLN A O 1
ATOM 1583 N N . LEU A 1 206 ? -3.804 25.270 6.746 1.00 82.62 206 LEU A N 1
ATOM 1584 C CA . LEU A 1 206 ? -4.705 26.283 7.296 1.00 82.62 206 LEU A CA 1
ATOM 1585 C C . LEU A 1 206 ? -3.939 27.397 8.028 1.00 82.62 206 LEU A C 1
ATOM 1587 O O . LEU A 1 206 ? -4.263 28.569 7.853 1.00 82.62 206 LEU A O 1
ATOM 1591 N N . ILE A 1 207 ? -2.911 27.059 8.810 1.00 83.06 207 ILE A N 1
ATOM 1592 C CA . ILE A 1 207 ? -2.055 28.027 9.507 1.00 83.06 207 ILE A CA 1
ATOM 1593 C C . ILE A 1 207 ? -1.319 28.903 8.495 1.00 83.06 207 ILE A C 1
ATOM 1595 O O . ILE A 1 207 ? -1.361 30.125 8.620 1.00 83.06 207 ILE A O 1
ATOM 1599 N N . GLU A 1 208 ? -0.695 28.307 7.478 1.00 84.06 208 GLU A N 1
ATOM 1600 C CA . GLU A 1 208 ? -0.025 29.049 6.403 1.00 84.06 208 GLU A CA 1
ATOM 1601 C C . GLU A 1 208 ? -1.000 29.983 5.677 1.00 84.06 208 GLU A C 1
ATOM 1603 O O . GLU A 1 208 ? -0.690 31.153 5.431 1.00 84.06 208 GLU A O 1
ATOM 1608 N N . PHE A 1 209 ? -2.208 29.495 5.380 1.00 85.25 209 PHE A N 1
ATOM 1609 C CA . PHE A 1 209 ? -3.261 30.294 4.767 1.00 85.25 209 PHE A CA 1
ATOM 1610 C C . PHE A 1 209 ? -3.654 31.485 5.650 1.00 85.25 209 PHE A C 1
ATOM 1612 O O . PHE A 1 209 ? -3.701 32.615 5.161 1.00 85.25 209 PHE A O 1
ATOM 1619 N N . VAL A 1 210 ? -3.890 31.268 6.945 1.00 83.44 210 VAL A N 1
ATOM 1620 C CA . VAL A 1 210 ? -4.258 32.332 7.891 1.00 83.44 210 VAL A CA 1
ATOM 1621 C C . VAL A 1 210 ? -3.118 33.335 8.050 1.00 83.44 210 VAL A C 1
ATOM 1623 O O . VAL A 1 210 ? -3.344 34.531 7.895 1.00 83.44 210 VAL A O 1
ATOM 1626 N N . GLN A 1 211 ? -1.878 32.887 8.257 1.00 83.62 211 GLN A N 1
ATOM 1627 C CA . GLN A 1 211 ? -0.708 33.769 8.371 1.00 83.62 211 GLN A CA 1
ATOM 1628 C C . GLN A 1 211 ? -0.513 34.641 7.128 1.00 83.62 211 GLN A C 1
ATOM 1630 O O . GLN A 1 211 ? -0.157 35.815 7.244 1.00 83.62 211 GLN A O 1
ATOM 1635 N N . LYS A 1 212 ? -0.794 34.096 5.938 1.00 84.69 212 LYS A N 1
ATOM 1636 C CA . LYS A 1 212 ? -0.738 34.847 4.681 1.00 84.69 212 LYS A CA 1
ATOM 1637 C C . LYS A 1 212 ? -1.784 35.970 4.609 1.00 84.69 212 LYS A C 1
ATOM 1639 O O . LYS A 1 212 ? -1.514 36.975 3.960 1.00 84.69 212 LYS A O 1
ATOM 1644 N N . HIS A 1 213 ? -2.936 35.821 5.268 1.00 83.56 213 HIS A N 1
ATOM 1645 C CA . HIS A 1 213 ? -4.038 36.794 5.221 1.00 83.56 213 HIS A CA 1
ATOM 1646 C C . HIS A 1 213 ? -4.104 37.732 6.437 1.00 83.56 213 HIS A C 1
ATOM 1648 O O . HIS A 1 213 ? -4.557 38.862 6.292 1.00 83.56 213 HIS A O 1
ATOM 1654 N N . THR A 1 214 ? -3.649 37.306 7.620 1.00 81.75 214 THR A N 1
ATOM 1655 C CA . THR A 1 214 ? -3.713 38.106 8.862 1.00 81.75 214 THR A CA 1
ATOM 1656 C C . THR A 1 214 ? -2.366 38.670 9.324 1.00 81.75 214 THR A C 1
ATOM 1658 O O . THR A 1 214 ? -2.325 39.388 10.317 1.00 81.75 214 THR A O 1
ATOM 1661 N N . GLY A 1 215 ? -1.265 38.366 8.630 1.00 76.50 215 GLY A N 1
ATOM 1662 C CA . GLY A 1 215 ? 0.085 38.778 9.029 1.00 76.50 215 GLY A CA 1
ATOM 1663 C C . GLY A 1 215 ? 0.743 37.818 10.030 1.00 76.50 215 GLY A C 1
ATOM 1664 O O . GLY A 1 215 ? 0.081 36.991 10.662 1.00 76.50 215 GLY A O 1
ATOM 1665 N N . LYS A 1 216 ? 2.077 37.905 10.149 1.00 71.31 216 LYS A N 1
ATOM 1666 C CA . LYS A 1 216 ? 2.901 36.984 10.961 1.00 71.31 216 LYS A CA 1
ATOM 1667 C C . LYS A 1 216 ? 2.711 37.142 12.475 1.00 71.31 216 LYS A C 1
ATOM 1669 O O . LYS A 1 216 ? 2.932 36.172 13.190 1.00 71.31 216 LYS A O 1
ATOM 1674 N N . ASP A 1 217 ? 2.241 38.302 12.931 1.00 75.00 217 ASP A N 1
ATOM 1675 C CA . ASP A 1 217 ? 2.044 38.624 14.358 1.00 75.00 217 ASP A CA 1
ATOM 1676 C C . ASP A 1 217 ? 0.661 38.199 14.889 1.00 75.00 217 ASP A C 1
ATOM 1678 O O . ASP A 1 217 ? 0.242 38.559 15.988 1.00 75.00 217 ASP A O 1
ATOM 1682 N N . SER A 1 218 ? -0.084 37.442 14.086 1.00 75.12 218 SER A N 1
ATOM 1683 C CA . SER A 1 218 ? -1.418 36.961 14.416 1.00 75.12 218 SER A CA 1
ATOM 1684 C C . SER A 1 218 ? -1.378 35.944 15.562 1.00 75.12 218 SER A C 1
ATOM 1686 O O . SER A 1 218 ? -0.573 35.016 15.543 1.00 75.12 218 SER A O 1
ATOM 1688 N N . LEU A 1 219 ? -2.289 36.066 16.534 1.00 81.25 219 LEU A N 1
ATOM 1689 C CA . LEU A 1 219 ? -2.475 35.089 17.624 1.00 81.25 219 LEU A CA 1
ATOM 1690 C C . LEU A 1 219 ? -3.239 33.829 17.173 1.00 81.25 219 LEU A C 1
ATOM 1692 O O . LEU A 1 219 ? -3.278 32.828 17.889 1.00 81.25 219 LEU A O 1
ATOM 1696 N N . TRP A 1 220 ? -3.830 33.849 15.975 1.00 77.94 220 TRP A N 1
ATOM 1697 C CA . TRP A 1 220 ? -4.624 32.744 15.433 1.00 77.94 220 TRP A CA 1
ATOM 1698 C C . TRP A 1 220 ? -3.878 31.399 15.344 1.00 77.94 220 TRP A C 1
ATOM 1700 O O . TRP A 1 220 ? -4.466 30.394 15.739 1.00 77.94 220 TRP A O 1
ATOM 1710 N N . PRO A 1 221 ? -2.600 31.320 14.917 1.00 74.62 221 PRO A N 1
ATOM 1711 C CA . PRO A 1 221 ? -1.825 30.077 14.952 1.00 74.62 221 PRO A CA 1
ATOM 1712 C C . PRO A 1 221 ? -1.675 29.504 16.369 1.00 74.62 221 PRO A C 1
ATOM 1714 O O . PRO A 1 221 ? -1.741 28.292 16.547 1.00 74.62 221 PRO A O 1
ATOM 1717 N N . MET A 1 222 ? -1.532 30.365 17.384 1.00 78.81 222 MET A N 1
ATOM 1718 C CA . MET A 1 222 ? -1.387 29.949 18.784 1.00 78.81 222 MET A CA 1
ATOM 1719 C C . MET A 1 222 ? -2.684 29.351 19.348 1.00 78.81 222 MET A C 1
ATOM 1721 O O . MET A 1 222 ? -2.625 28.424 20.149 1.00 78.81 222 MET A O 1
ATOM 1725 N N . LEU A 1 223 ? -3.847 29.836 18.898 1.00 81.06 223 LEU A N 1
ATOM 1726 C CA . LEU A 1 223 ? -5.164 29.276 19.235 1.00 81.06 223 LEU A CA 1
ATOM 1727 C C . LEU A 1 223 ? -5.522 28.044 18.398 1.00 81.06 223 LEU A C 1
ATOM 1729 O O . LEU A 1 223 ? -6.206 27.147 18.889 1.00 81.06 223 LEU A O 1
ATOM 1733 N N . LEU A 1 224 ? -5.050 27.981 17.151 1.00 79.25 224 LEU A N 1
ATOM 1734 C CA . LEU A 1 224 ? -5.260 26.830 16.281 1.00 79.25 224 LEU A CA 1
ATOM 1735 C C . LEU A 1 224 ? -4.601 25.593 16.881 1.00 79.25 224 LEU A C 1
ATOM 1737 O O . LEU A 1 224 ? -5.303 24.602 17.034 1.00 79.25 224 LEU A O 1
ATOM 1741 N N . VAL A 1 225 ? -3.326 25.666 17.297 1.00 79.12 225 VAL A N 1
ATOM 1742 C CA . VAL A 1 225 ? -2.531 24.518 17.792 1.00 79.12 225 VAL A CA 1
ATOM 1743 C C . VAL A 1 225 ? -3.247 23.668 18.865 1.00 79.12 225 VAL A C 1
ATOM 1745 O O . VAL A 1 225 ? -3.371 22.459 18.656 1.00 79.12 225 VAL A O 1
ATOM 1748 N N . PRO A 1 226 ? -3.787 24.223 19.969 1.00 83.06 226 PRO A N 1
ATOM 1749 C CA . PRO A 1 226 ? -4.547 23.450 20.956 1.00 83.06 226 PRO A CA 1
ATOM 1750 C C . PRO A 1 226 ? -5.808 22.793 20.383 1.00 83.06 226 PRO A C 1
ATOM 1752 O O . PRO A 1 226 ? -6.082 21.629 20.680 1.00 83.06 226 PRO A O 1
ATOM 1755 N N . VAL A 1 227 ? -6.552 23.505 19.528 1.00 82.69 227 VAL A N 1
ATOM 1756 C CA . VAL A 1 227 ? -7.730 22.959 18.832 1.00 82.69 227 VAL A CA 1
ATOM 1757 C C . VAL A 1 227 ? -7.320 21.811 17.903 1.00 82.69 227 VAL A C 1
ATOM 1759 O O . VAL A 1 227 ? -8.047 20.825 17.802 1.00 82.69 227 VAL A O 1
ATOM 1762 N N . MET A 1 228 ? -6.126 21.875 17.297 1.00 76.75 228 MET A N 1
ATOM 1763 C CA . MET A 1 228 ? -5.557 20.763 16.520 1.00 76.75 228 MET A CA 1
ATOM 1764 C C . MET A 1 228 ? -5.291 19.552 17.387 1.00 76.75 228 MET A C 1
ATOM 1766 O O . MET A 1 228 ? -5.653 18.443 17.020 1.00 76.75 228 MET A O 1
ATOM 1770 N N . MET A 1 229 ? -4.621 19.740 18.524 1.00 80.38 229 MET A N 1
ATOM 1771 C CA . MET A 1 229 ? -4.289 18.611 19.383 1.00 80.38 229 MET A CA 1
ATOM 1772 C C . MET A 1 229 ? -5.575 17.951 19.883 1.00 80.38 229 MET A C 1
ATOM 1774 O O . MET A 1 229 ? -5.695 16.731 19.825 1.00 80.38 229 MET A O 1
ATOM 1778 N N . LEU A 1 230 ? -6.575 18.751 20.265 1.00 86.19 230 LEU A N 1
ATOM 1779 C CA . LEU A 1 230 ? -7.900 18.260 20.637 1.00 86.19 230 LEU A CA 1
ATOM 1780 C C . LEU A 1 230 ? -8.601 17.517 19.495 1.00 86.19 230 LEU A C 1
ATOM 1782 O O . LEU A 1 230 ? -9.192 16.472 19.748 1.00 86.19 230 LEU A O 1
ATOM 1786 N N . SER A 1 231 ? -8.528 17.994 18.249 1.00 81.81 231 SER A N 1
ATOM 1787 C CA . SER A 1 231 ? -9.157 17.305 17.115 1.00 81.81 231 SER A CA 1
ATOM 1788 C C . SER A 1 231 ? -8.446 15.995 16.769 1.00 81.81 231 SER A C 1
ATOM 1790 O O . SER A 1 231 ? -9.107 14.984 16.537 1.00 81.81 231 SER A O 1
ATOM 1792 N N . VAL A 1 232 ? -7.112 15.977 16.812 1.00 81.12 232 VAL A N 1
ATOM 1793 C CA . VAL A 1 232 ? -6.273 14.791 16.592 1.00 81.12 232 VAL A CA 1
ATOM 1794 C C . VAL A 1 232 ? -6.554 13.732 17.664 1.00 81.12 232 VAL A C 1
ATOM 1796 O O . VAL A 1 232 ? -6.920 12.602 17.333 1.00 81.12 232 VAL A O 1
ATOM 1799 N N . PHE A 1 233 ? -6.454 14.091 18.948 1.00 84.06 233 PHE A N 1
ATOM 1800 C CA . PHE A 1 233 ? -6.710 13.162 20.053 1.00 84.06 233 PHE A CA 1
ATOM 1801 C C . PHE A 1 233 ? -8.189 12.787 20.177 1.00 84.06 233 PHE A C 1
ATOM 1803 O O . PHE A 1 233 ? -8.495 11.640 20.493 1.00 84.06 233 PHE A O 1
ATOM 1810 N N . GLY A 1 234 ? -9.107 13.707 19.881 1.00 85.06 234 GLY A N 1
ATOM 1811 C CA . GLY A 1 234 ? -10.546 13.448 19.859 1.00 85.06 234 GLY A CA 1
ATOM 1812 C C . GLY A 1 234 ? -10.930 12.453 18.768 1.00 85.06 234 GLY A C 1
ATOM 1813 O O . GLY A 1 234 ? -11.649 11.494 19.038 1.00 85.06 234 GLY A O 1
ATOM 1814 N N . THR A 1 235 ? -10.379 12.610 17.560 1.00 82.69 235 THR A N 1
ATOM 1815 C CA . THR A 1 235 ? -10.568 11.649 16.460 1.00 82.69 235 THR A CA 1
ATOM 1816 C C . THR A 1 235 ? -9.981 10.287 16.821 1.00 82.69 235 THR A C 1
ATOM 1818 O O . THR A 1 235 ? -10.619 9.264 16.586 1.00 82.69 235 THR A O 1
ATOM 1821 N N . MET A 1 236 ? -8.799 10.256 17.444 1.00 82.56 236 MET A N 1
ATOM 1822 C CA . MET A 1 236 ? -8.187 9.012 17.916 1.00 82.56 236 MET A CA 1
ATOM 1823 C C . MET A 1 236 ? -9.053 8.323 18.978 1.00 82.56 236 MET A C 1
ATOM 1825 O O . MET A 1 236 ? -9.328 7.133 18.860 1.00 82.56 236 MET A O 1
ATOM 1829 N N . GLY A 1 237 ? -9.530 9.064 19.982 1.00 84.69 237 GLY A N 1
ATOM 1830 C CA . GLY A 1 237 ? -10.420 8.545 21.022 1.00 84.69 237 GLY A CA 1
ATOM 1831 C C . GLY A 1 237 ? -11.746 8.034 20.456 1.00 84.69 237 GLY A C 1
ATOM 1832 O O . GLY A 1 237 ? -12.220 6.964 20.843 1.00 84.69 237 GLY A O 1
ATOM 1833 N N . TRP A 1 238 ? -12.313 8.740 19.476 1.00 87.00 238 TRP A N 1
ATOM 1834 C CA . TRP A 1 238 ? -13.508 8.296 18.766 1.00 87.00 238 TRP A CA 1
ATOM 1835 C C . TRP A 1 238 ? -13.261 6.995 17.988 1.00 87.00 238 TRP A C 1
ATOM 1837 O O . TRP A 1 238 ? -13.999 6.030 18.170 1.00 87.00 238 TRP A O 1
ATOM 1847 N N . LEU A 1 239 ? -12.191 6.912 17.192 1.00 85.12 239 LEU A N 1
ATOM 1848 C CA . LEU A 1 239 ? -11.872 5.696 16.439 1.00 85.12 239 LEU A CA 1
ATOM 1849 C C . LEU A 1 239 ? -11.541 4.514 17.372 1.00 85.12 239 LEU A C 1
ATOM 1851 O O . LEU A 1 239 ? -11.939 3.387 17.090 1.00 85.12 239 LEU A O 1
ATOM 1855 N N . LEU A 1 240 ? -10.865 4.757 18.501 1.00 83.31 240 LEU A N 1
ATOM 1856 C CA . LEU A 1 240 ? -10.602 3.739 19.525 1.00 83.31 240 LEU A CA 1
ATOM 1857 C C . LEU A 1 240 ? -11.901 3.209 20.145 1.00 83.31 240 LEU A C 1
ATOM 1859 O O . LEU A 1 240 ? -12.086 1.996 20.248 1.00 83.31 240 LEU A O 1
ATOM 1863 N N . SER A 1 241 ? -12.811 4.108 20.531 1.00 86.38 241 SER A N 1
ATOM 1864 C CA . SER A 1 241 ? -14.101 3.732 21.131 1.00 86.38 241 SER A CA 1
ATOM 1865 C C . SER A 1 241 ? -15.056 3.057 20.141 1.00 86.38 241 SER A C 1
ATOM 1867 O O . SER A 1 241 ? -15.875 2.237 20.548 1.00 86.38 241 SER A O 1
ATOM 1869 N N . ALA A 1 242 ? -14.913 3.324 18.840 1.00 86.06 242 ALA A N 1
ATOM 1870 C CA . ALA A 1 242 ? -15.663 2.652 17.780 1.00 86.06 242 ALA A CA 1
ATOM 1871 C C . ALA A 1 242 ? -15.199 1.202 17.508 1.00 86.06 242 ALA A C 1
ATOM 1873 O O . ALA A 1 242 ? -15.817 0.506 16.694 1.00 86.06 242 ALA A O 1
ATOM 1874 N N . GLY A 1 243 ? -14.122 0.736 18.157 1.00 86.00 243 GLY A N 1
ATOM 1875 C CA . GLY A 1 243 ? -13.634 -0.643 18.086 1.00 86.00 243 GLY A CA 1
ATOM 1876 C C . GLY A 1 243 ? -13.338 -1.102 16.656 1.00 86.00 243 GLY A C 1
ATOM 1877 O O . GLY A 1 243 ? -12.565 -0.475 15.932 1.00 86.00 243 GLY A O 1
ATOM 1878 N N . VAL A 1 244 ? -13.986 -2.192 16.234 1.00 85.31 244 VAL A N 1
ATOM 1879 C CA . VAL A 1 244 ? -13.835 -2.806 14.900 1.00 85.31 244 VAL A CA 1
ATOM 1880 C C . VAL A 1 244 ? -14.082 -1.810 13.763 1.00 85.31 244 VAL A C 1
ATOM 1882 O O . VAL A 1 244 ? -13.292 -1.744 12.820 1.00 85.31 244 VAL A O 1
ATOM 1885 N N . SER A 1 245 ? -15.139 -1.001 13.857 1.00 84.69 245 SER A N 1
ATOM 1886 C CA . SER A 1 245 ? -15.482 -0.029 12.812 1.00 84.69 245 SER A CA 1
ATOM 1887 C C . SER A 1 245 ? -14.449 1.094 12.726 1.00 84.69 245 SER A C 1
ATOM 1889 O O . SER A 1 245 ? -14.071 1.505 11.630 1.00 84.69 245 SER A O 1
ATOM 1891 N N . GLY A 1 246 ? -13.954 1.565 13.874 1.00 85.38 246 GLY A N 1
ATOM 1892 C CA . GLY A 1 246 ? -12.913 2.590 13.922 1.00 85.38 246 GLY A CA 1
ATOM 1893 C C . GLY A 1 246 ? -11.580 2.095 13.365 1.00 85.38 246 GLY A C 1
ATOM 1894 O O . GLY A 1 246 ? -10.943 2.802 12.582 1.00 85.38 246 GLY A O 1
ATOM 1895 N N . PHE A 1 247 ? -11.196 0.853 13.679 1.00 87.50 247 PHE A N 1
ATOM 1896 C CA . PHE A 1 247 ? -10.042 0.205 13.055 1.00 87.50 247 PHE A CA 1
ATOM 1897 C C . PHE A 1 247 ? -10.197 0.134 11.532 1.00 87.50 247 PHE A C 1
ATOM 1899 O O . PHE A 1 247 ? -9.292 0.543 10.809 1.00 87.50 247 PHE A O 1
ATOM 1906 N N . ALA A 1 248 ? -11.346 -0.338 11.039 1.00 85.69 248 ALA A N 1
ATOM 1907 C CA . ALA A 1 248 ? -11.593 -0.498 9.609 1.00 85.69 248 ALA A CA 1
ATOM 1908 C C . ALA A 1 248 ? -11.482 0.828 8.843 1.00 85.69 248 ALA A C 1
ATOM 1910 O O . ALA A 1 248 ? -10.823 0.883 7.807 1.00 85.69 248 ALA A O 1
ATOM 1911 N N . ILE A 1 249 ? -12.063 1.907 9.380 1.00 85.00 249 ILE A N 1
ATOM 1912 C CA . ILE A 1 249 ? -11.954 3.252 8.798 1.00 85.00 249 ILE A CA 1
ATOM 1913 C C . ILE A 1 249 ? -10.488 3.679 8.729 1.00 85.00 249 ILE A C 1
ATOM 1915 O O . ILE A 1 249 ? -10.007 4.056 7.662 1.00 85.00 249 ILE A O 1
ATOM 1919 N N . GLY A 1 250 ? -9.765 3.594 9.849 1.00 85.88 250 GLY A N 1
ATOM 1920 C CA . GLY A 1 250 ? -8.357 3.983 9.905 1.00 85.88 250 GLY A CA 1
ATOM 1921 C C . GLY A 1 250 ? -7.482 3.184 8.937 1.00 85.88 250 GLY A C 1
ATOM 1922 O O . GLY A 1 250 ? -6.657 3.746 8.214 1.00 85.88 250 GLY A O 1
ATOM 1923 N N . TYR A 1 251 ? -7.726 1.878 8.852 1.00 87.81 251 TYR A N 1
ATOM 1924 C CA . TYR A 1 251 ? -7.022 0.977 7.951 1.00 87.81 251 TYR A CA 1
ATOM 1925 C C . TYR A 1 251 ? -7.296 1.294 6.476 1.00 87.81 251 TYR A C 1
ATOM 1927 O O . TYR A 1 251 ? -6.368 1.369 5.670 1.00 87.81 251 TYR A O 1
ATOM 1935 N N . VAL A 1 252 ? -8.557 1.534 6.108 1.00 87.50 252 VAL A N 1
ATOM 1936 C CA . VAL A 1 252 ? -8.921 1.895 4.732 1.00 87.50 252 VAL A CA 1
ATOM 1937 C C . VAL A 1 252 ? -8.379 3.274 4.356 1.00 87.50 252 VAL A C 1
ATOM 1939 O O . VAL A 1 252 ? -7.907 3.452 3.236 1.00 87.50 252 VAL A O 1
ATOM 1942 N N . VAL A 1 253 ? -8.343 4.231 5.288 1.00 87.44 253 VAL A N 1
ATOM 1943 C CA . VAL A 1 253 ? -7.674 5.526 5.071 1.00 87.44 253 VAL A CA 1
ATOM 1944 C C . VAL A 1 253 ? -6.178 5.330 4.808 1.00 87.44 253 VAL A C 1
ATOM 1946 O O . VAL A 1 253 ? -5.641 5.931 3.876 1.00 87.44 253 VAL A O 1
ATOM 1949 N N . ALA A 1 254 ? -5.501 4.464 5.569 1.00 87.44 254 ALA A N 1
ATOM 1950 C CA . ALA A 1 254 ? -4.093 4.142 5.335 1.00 87.44 254 ALA A CA 1
ATOM 1951 C C . ALA A 1 254 ? -3.860 3.458 3.975 1.00 87.44 254 ALA A C 1
ATOM 1953 O O . ALA A 1 254 ? -2.893 3.786 3.276 1.00 87.44 254 ALA A O 1
ATOM 1954 N N . LYS A 1 255 ? -4.765 2.558 3.566 1.00 89.38 255 LYS A N 1
ATOM 1955 C CA . LYS A 1 255 ? -4.729 1.901 2.251 1.00 89.38 255 LYS A CA 1
ATOM 1956 C C . LYS A 1 255 ? -4.915 2.907 1.119 1.00 89.38 255 LYS A C 1
ATOM 1958 O O . LYS A 1 255 ? -4.079 2.965 0.218 1.00 89.38 255 LYS A O 1
ATOM 1963 N N . LEU A 1 256 ? -5.938 3.755 1.205 1.00 89.94 256 LEU A N 1
ATOM 1964 C CA . LEU A 1 256 ? -6.203 4.800 0.220 1.00 89.94 256 LEU A CA 1
ATOM 1965 C C . LEU A 1 256 ? -5.026 5.772 0.100 1.00 89.94 256 LEU A C 1
ATOM 1967 O O . LEU A 1 256 ? -4.609 6.097 -1.006 1.00 89.94 256 LEU A O 1
ATOM 1971 N N . ALA A 1 257 ? -4.452 6.211 1.222 1.00 87.44 257 ALA A N 1
ATOM 1972 C CA . ALA A 1 257 ? -3.302 7.106 1.199 1.00 87.44 257 ALA A CA 1
ATOM 1973 C C . ALA A 1 257 ? -2.085 6.463 0.511 1.00 87.44 257 ALA A C 1
ATOM 1975 O O . ALA A 1 257 ? -1.432 7.107 -0.310 1.00 87.44 257 ALA A O 1
ATOM 1976 N N . SER A 1 258 ? -1.819 5.183 0.787 1.00 87.19 258 SER A N 1
ATOM 1977 C CA . SER A 1 258 ? -0.728 4.435 0.148 1.00 87.19 258 SER A CA 1
ATOM 1978 C C . SER A 1 258 ? -0.947 4.260 -1.359 1.00 87.19 258 SER A C 1
ATOM 1980 O O . SER A 1 258 ? -0.007 4.385 -2.140 1.00 87.19 258 SER A O 1
ATOM 1982 N N . GLU A 1 259 ? -2.184 4.012 -1.791 1.00 87.62 259 GLU A N 1
ATOM 1983 C CA . GLU A 1 259 ? -2.536 3.930 -3.214 1.00 87.62 259 GLU A CA 1
ATOM 1984 C C . GLU A 1 259 ? -2.442 5.287 -3.915 1.00 87.62 259 GLU A C 1
ATOM 1986 O O . GLU A 1 259 ? -1.922 5.368 -5.028 1.00 87.62 259 GLU A O 1
ATOM 1991 N N . CYS A 1 260 ? -2.874 6.365 -3.256 1.00 87.06 260 CYS A N 1
ATOM 1992 C CA . CYS A 1 260 ? -2.728 7.722 -3.769 1.00 87.06 260 CYS A CA 1
ATOM 1993 C C . CYS A 1 260 ? -1.258 8.051 -4.063 1.00 87.06 260 CYS A C 1
ATOM 1995 O O . CYS A 1 260 ? -0.977 8.643 -5.102 1.00 87.06 260 CYS A O 1
ATOM 1997 N N . LEU A 1 261 ? -0.306 7.620 -3.227 1.00 84.31 261 LEU A N 1
ATOM 1998 C CA . LEU A 1 261 ? 1.125 7.815 -3.505 1.00 84.31 261 LEU A CA 1
ATOM 1999 C C . LEU A 1 261 ? 1.552 7.191 -4.847 1.00 84.31 261 LEU A C 1
ATOM 2001 O O . LEU A 1 261 ? 2.314 7.807 -5.596 1.00 84.31 261 LEU A O 1
ATOM 2005 N N . ILE A 1 262 ? 1.012 6.020 -5.204 1.00 83.69 262 ILE A N 1
ATOM 2006 C CA . ILE A 1 262 ? 1.245 5.416 -6.526 1.00 83.69 262 ILE A CA 1
ATOM 2007 C C . ILE A 1 262 ? 0.554 6.227 -7.617 1.00 83.69 262 ILE A C 1
ATOM 2009 O O . ILE A 1 262 ? 1.193 6.594 -8.602 1.00 83.69 262 ILE A O 1
ATOM 2013 N N . VAL A 1 263 ? -0.732 6.542 -7.447 1.00 85.38 263 VAL A N 1
ATOM 2014 C CA . VAL A 1 263 ? -1.510 7.304 -8.439 1.00 85.38 263 VAL A CA 1
ATOM 2015 C C . VAL A 1 263 ? -0.829 8.634 -8.771 1.00 85.38 263 VAL A C 1
ATOM 2017 O O . VAL A 1 263 ? -0.779 9.036 -9.932 1.00 85.38 263 VAL A O 1
ATOM 2020 N N . PHE A 1 264 ? -0.246 9.296 -7.772 1.00 86.31 264 PHE A N 1
ATOM 2021 C CA . PHE A 1 264 ? 0.446 10.571 -7.929 1.00 86.31 264 PHE A CA 1
ATOM 2022 C C . PHE A 1 264 ? 1.922 10.453 -8.334 1.00 86.31 264 PHE A C 1
ATOM 2024 O O . PHE A 1 264 ? 2.526 11.473 -8.667 1.00 86.31 264 PHE A O 1
ATOM 2031 N N . THR A 1 265 ? 2.498 9.248 -8.403 1.00 84.44 265 THR A N 1
ATOM 2032 C CA . THR A 1 265 ? 3.880 9.013 -8.870 1.00 84.44 265 THR A CA 1
ATOM 2033 C C . THR A 1 265 ? 4.225 9.733 -10.186 1.00 84.44 265 THR A C 1
ATOM 2035 O O . THR A 1 265 ? 5.254 10.411 -10.220 1.00 84.44 265 THR A O 1
ATOM 2038 N N . PRO A 1 266 ? 3.405 9.693 -11.259 1.00 81.06 266 PRO A N 1
ATOM 2039 C CA . PRO A 1 266 ? 3.697 10.446 -12.484 1.00 81.06 266 PRO A CA 1
ATOM 2040 C C . PRO A 1 266 ? 3.750 11.965 -12.286 1.00 81.06 266 PRO A C 1
ATOM 2042 O O . PRO A 1 266 ? 4.557 12.647 -12.923 1.00 81.06 266 PRO A O 1
ATOM 2045 N N . TRP A 1 267 ? 2.914 12.516 -11.403 1.00 83.44 267 TRP A N 1
ATOM 2046 C CA . TRP A 1 267 ? 2.934 13.946 -11.106 1.00 83.44 267 TRP A CA 1
ATOM 2047 C C . TRP A 1 267 ? 4.178 14.328 -10.301 1.00 83.44 267 TRP A C 1
ATOM 2049 O O . TRP A 1 267 ? 4.870 15.279 -10.671 1.00 83.44 267 TRP A O 1
ATOM 2059 N N . ILE A 1 268 ? 4.507 13.539 -9.273 1.00 83.69 268 ILE A N 1
ATOM 2060 C CA . ILE A 1 268 ? 5.726 13.694 -8.469 1.00 83.69 268 ILE A CA 1
ATOM 2061 C C . ILE A 1 268 ? 6.960 13.630 -9.375 1.00 83.69 268 ILE A C 1
ATOM 2063 O O . ILE A 1 268 ? 7.809 14.514 -9.313 1.00 83.69 268 ILE A O 1
ATOM 2067 N N . GLY A 1 269 ? 7.020 12.659 -10.291 1.00 81.12 269 GLY A N 1
ATOM 2068 C CA . GLY A 1 269 ? 8.132 12.528 -11.230 1.00 81.12 269 GLY A CA 1
ATOM 2069 C C . GLY A 1 269 ? 8.289 13.727 -12.165 1.00 81.12 269 GLY A C 1
ATOM 2070 O O . GLY A 1 269 ? 9.410 14.160 -12.425 1.00 81.12 269 GLY A O 1
ATOM 2071 N N . LYS A 1 270 ? 7.183 14.328 -12.623 1.00 83.06 270 LYS A N 1
ATOM 2072 C CA . LYS A 1 270 ? 7.221 15.552 -13.441 1.00 83.06 270 LYS A CA 1
ATOM 2073 C C . LYS A 1 270 ? 7.761 16.754 -12.658 1.00 83.06 270 LYS A C 1
ATOM 2075 O O . LYS A 1 270 ? 8.528 17.541 -13.212 1.00 83.06 270 LYS A O 1
ATOM 2080 N N . ILE A 1 271 ? 7.370 16.900 -11.390 1.00 83.19 271 ILE A N 1
ATOM 2081 C CA . ILE A 1 271 ? 7.883 17.959 -10.506 1.00 83.19 271 ILE A CA 1
ATOM 2082 C C . ILE A 1 271 ? 9.377 17.740 -10.247 1.00 83.19 271 ILE A C 1
ATOM 2084 O O . ILE A 1 271 ? 10.169 18.644 -10.500 1.00 83.19 271 ILE A O 1
ATOM 2088 N N . ALA A 1 272 ? 9.771 16.524 -9.859 1.00 80.00 272 ALA A N 1
ATOM 2089 C CA . ALA A 1 272 ? 11.161 16.174 -9.577 1.00 80.00 272 ALA A CA 1
ATOM 2090 C C . ALA A 1 272 ? 12.084 16.419 -10.784 1.00 80.00 272 ALA A C 1
ATOM 2092 O O . ALA A 1 272 ? 13.178 16.960 -10.637 1.00 80.00 272 ALA A O 1
ATOM 2093 N N . GLN A 1 273 ? 11.635 16.100 -12.004 1.00 79.56 273 GLN A N 1
ATOM 2094 C CA . GLN A 1 273 ? 12.389 16.414 -13.223 1.00 79.56 273 GLN A CA 1
ATOM 2095 C C . GLN A 1 273 ? 12.563 17.912 -13.454 1.00 79.56 273 GLN A C 1
ATOM 2097 O O . GLN A 1 273 ? 13.645 18.348 -13.851 1.00 79.56 273 GLN A O 1
ATOM 2102 N N . LYS A 1 274 ? 11.504 18.698 -13.232 1.00 81.31 274 LYS A N 1
ATOM 2103 C CA . LYS A 1 274 ? 11.552 20.152 -13.390 1.00 81.31 274 LYS A CA 1
ATOM 2104 C C . LYS A 1 274 ? 12.533 20.769 -12.392 1.00 81.31 274 LYS A C 1
ATOM 2106 O O . LYS A 1 274 ? 13.386 21.559 -12.787 1.00 81.31 274 LYS A O 1
ATOM 2111 N N . GLU A 1 275 ? 12.472 20.349 -11.132 1.00 78.19 275 GLU A N 1
ATOM 2112 C CA . GLU A 1 275 ? 13.389 20.805 -10.085 1.00 78.19 275 GLU A CA 1
ATOM 2113 C C . GLU A 1 275 ? 14.841 20.396 -10.362 1.00 78.19 275 GLU A C 1
ATOM 2115 O O . GLU A 1 275 ? 15.751 21.213 -10.207 1.00 78.19 275 GLU A O 1
ATOM 2120 N N . ALA A 1 276 ? 15.076 19.172 -10.843 1.00 72.69 276 ALA A N 1
ATOM 2121 C CA . ALA A 1 276 ? 16.408 18.713 -11.231 1.00 72.69 276 ALA A CA 1
ATOM 2122 C C . ALA A 1 276 ? 16.981 19.523 -12.410 1.00 72.69 276 ALA A C 1
ATOM 2124 O O . ALA A 1 276 ? 18.160 19.888 -12.399 1.00 72.69 276 ALA A O 1
ATOM 2125 N N . ALA A 1 277 ? 16.149 19.864 -13.401 1.00 71.44 277 ALA A N 1
ATOM 2126 C CA . ALA A 1 277 ? 16.546 20.707 -14.528 1.00 71.44 277 ALA A CA 1
ATOM 2127 C C . ALA A 1 277 ? 16.890 22.145 -14.085 1.00 71.44 277 ALA A C 1
ATOM 2129 O O . ALA A 1 277 ? 17.914 22.699 -14.493 1.00 71.44 277 ALA A O 1
ATOM 2130 N N . GLU A 1 278 ? 16.084 22.738 -13.202 1.00 71.06 278 GLU A N 1
ATOM 2131 C CA . GLU A 1 278 ? 16.306 24.091 -12.672 1.00 71.06 278 GLU A CA 1
ATOM 2132 C C . GLU A 1 278 ? 17.506 24.162 -11.705 1.00 71.06 278 GLU A C 1
ATOM 2134 O O . GLU A 1 278 ? 18.285 25.123 -11.730 1.00 71.06 278 GLU A O 1
ATOM 2139 N N . GLY A 1 279 ? 17.707 23.132 -10.878 1.00 63.34 279 GLY A N 1
ATOM 2140 C CA . GLY A 1 279 ? 18.851 22.999 -9.974 1.00 63.34 279 GLY A CA 1
ATOM 2141 C C . GLY A 1 279 ? 20.179 22.789 -10.711 1.00 63.34 279 GLY A C 1
ATOM 2142 O O . GLY A 1 279 ? 21.195 23.385 -10.336 1.00 63.34 279 GLY A O 1
ATOM 2143 N N . GLY A 1 280 ? 20.167 22.017 -11.803 1.00 57.84 280 GLY A N 1
ATOM 2144 C CA . GLY A 1 280 ? 21.305 21.857 -12.712 1.00 57.84 280 GLY A CA 1
ATOM 2145 C C . GLY A 1 280 ? 21.685 23.164 -13.414 1.00 57.84 280 GLY A C 1
ATOM 2146 O O . GLY A 1 280 ? 22.860 23.531 -13.439 1.00 57.84 280 GLY A O 1
ATOM 2147 N N . ALA A 1 281 ? 20.698 23.936 -13.883 1.00 55.59 281 ALA A N 1
ATOM 2148 C CA . ALA A 1 281 ? 20.923 25.243 -14.507 1.00 55.59 281 ALA A CA 1
ATOM 2149 C C . ALA A 1 281 ? 21.534 26.277 -13.536 1.00 55.59 281 ALA A C 1
ATOM 2151 O O . ALA A 1 281 ? 22.415 27.055 -13.916 1.00 55.59 281 ALA A O 1
ATOM 2152 N N . LYS A 1 282 ? 21.124 26.266 -12.257 1.00 52.34 282 LYS A N 1
ATOM 2153 C CA . LYS A 1 282 ? 21.705 27.132 -11.212 1.00 52.34 282 LYS A CA 1
ATOM 2154 C C . LYS A 1 282 ? 23.142 26.744 -10.836 1.00 52.34 282 LYS A C 1
ATOM 2156 O O . LYS A 1 282 ? 23.939 27.638 -10.551 1.00 52.34 282 LYS A O 1
ATOM 2161 N N . LYS A 1 283 ? 23.499 25.452 -10.853 1.00 50.50 283 LYS A N 1
ATOM 2162 C CA . LYS A 1 283 ? 24.889 24.992 -10.647 1.00 50.50 283 LYS A CA 1
ATOM 2163 C C . LYS A 1 283 ? 25.780 25.279 -11.862 1.00 50.50 283 LYS A C 1
ATOM 2165 O O . LYS A 1 283 ? 26.895 25.755 -11.673 1.00 50.50 283 LYS A O 1
ATOM 2170 N N . GLY A 1 284 ? 25.272 25.100 -13.084 1.00 43.53 284 GLY A N 1
ATOM 2171 C CA . GLY A 1 284 ? 25.989 25.431 -14.323 1.00 43.53 284 GLY A CA 1
ATOM 2172 C C . GLY A 1 284 ? 26.356 26.915 -14.436 1.00 43.53 284 GLY A C 1
ATOM 2173 O O . GLY A 1 284 ? 27.469 27.241 -14.828 1.00 43.53 284 GLY A O 1
ATOM 2174 N N . ARG A 1 285 ? 25.484 27.829 -13.983 1.00 46.31 285 ARG A N 1
ATOM 2175 C CA . ARG A 1 285 ? 25.792 29.274 -13.934 1.00 46.31 285 ARG A CA 1
ATOM 2176 C C . ARG A 1 285 ? 26.848 29.676 -12.899 1.00 46.31 285 ARG A C 1
ATOM 2178 O O . ARG A 1 285 ? 27.461 30.720 -13.068 1.00 46.31 285 ARG A O 1
ATOM 2185 N N . LYS A 1 286 ? 27.073 28.888 -11.842 1.00 44.59 286 LYS A N 1
ATOM 2186 C CA . LYS A 1 286 ? 28.142 29.155 -10.857 1.00 44.59 286 LYS A CA 1
ATOM 2187 C C . LYS A 1 286 ? 29.502 28.572 -11.263 1.00 44.59 286 LYS A C 1
ATOM 2189 O O . LYS A 1 286 ? 30.505 28.978 -10.693 1.00 44.59 286 LYS A O 1
ATOM 2194 N N . GLY A 1 287 ? 29.533 27.640 -12.220 1.00 40.34 287 GLY A N 1
ATOM 2195 C CA . GLY A 1 287 ? 30.762 27.051 -12.770 1.00 40.34 287 GLY A CA 1
ATOM 2196 C C . GLY A 1 287 ? 31.336 27.791 -13.983 1.00 40.34 287 GLY A C 1
ATOM 2197 O O . GLY A 1 287 ? 32.415 27.441 -14.442 1.00 40.34 287 GLY A O 1
ATOM 2198 N N . VAL A 1 288 ? 30.632 28.807 -14.491 1.00 42.66 288 VAL A N 1
ATOM 2199 C CA . VAL A 1 288 ? 31.082 29.684 -15.582 1.00 42.66 288 VAL A CA 1
ATOM 2200 C C . VAL A 1 288 ? 31.232 31.096 -15.019 1.00 42.66 288 VAL A C 1
ATOM 2202 O O . VAL A 1 288 ? 30.456 31.997 -15.324 1.00 42.66 288 VAL A O 1
ATOM 2205 N N . LEU A 1 289 ? 32.197 31.277 -14.119 1.00 37.62 289 LEU A N 1
ATOM 2206 C CA . LEU A 1 289 ? 32.813 32.588 -13.945 1.00 37.62 289 LEU A CA 1
ATOM 2207 C C . LEU A 1 289 ? 34.051 32.589 -14.849 1.00 37.62 289 LEU A C 1
ATOM 2209 O O . LEU A 1 289 ? 34.876 31.685 -14.700 1.00 37.62 289 LEU A O 1
ATOM 2213 N N . PRO A 1 290 ? 34.161 33.517 -15.814 1.00 41.19 290 PRO A N 1
ATOM 2214 C CA . PRO A 1 290 ? 35.367 33.639 -16.617 1.00 41.19 290 PRO A CA 1
ATOM 2215 C C . PRO A 1 290 ? 36.516 34.036 -15.685 1.00 41.19 290 PRO A C 1
ATOM 2217 O O . PRO A 1 290 ? 36.407 35.026 -14.958 1.00 41.19 290 PRO 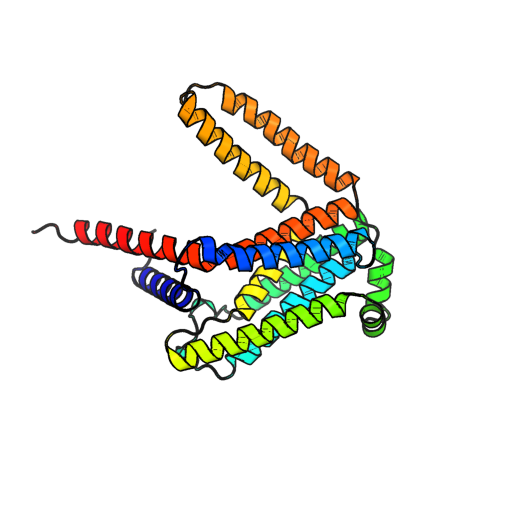A O 1
ATOM 2220 N N . GLY A 1 291 ? 37.564 33.212 -15.664 1.00 39.75 291 GLY A N 1
ATOM 2221 C CA . GLY A 1 291 ? 38.897 33.663 -15.271 1.00 39.75 291 GLY A CA 1
ATOM 2222 C C . GLY A 1 291 ? 39.499 34.526 -16.367 1.00 39.75 291 GLY A C 1
ATOM 2223 O O . GLY A 1 291 ? 39.109 34.324 -17.541 1.00 39.75 291 GLY A O 1
#

Radius of gyration: 22.48 Å; chains: 1; bounding box: 61×64×50 Å

=== Feature glossary ===
Feature key, reading from the visual/contextual features back to the raw sequence:

Rendered structure images. Six rendered views show the 3D structure from the faces of a cube — i.e. along ±x, ±y, ±z. Rendering representation is drawn randomly per protein from cartoon (secondary-structure ribbons), sticks (backbone bonds), or molecular surface; coloring is either N→C rainbow (blue at the N-terminus through red at the C-terminus) or one color per chain.

Contact-map, Ramachandran, and PAE plots. The contact map is a binary N×N matrix image: pixel (i, j) is dark where Cα_i and Cα_j are within 8 Å and |i−j|>4. Because the |i−j|>4 filter removes local helical contacts, off-diagonal stripes parallel to the main diagonal indicate parallel β-sheets; stripes perpendicular to it indicate antiparallel β-sheets. The Ramachandran plot scatters every residue's (φ, ψ) pair against the sterically allowed regions. The PAE heatmap renders the predicted-aligned-error matrix.

InterPro / GO / CATH / organism. Database cross-references. InterPro integrates a dozen domain/family signature databases into unified entries with residue-range hits. GO terms attach function/process/location labels with evidence codes. CATH codes position the fold in a four-level structural taxonomy. Organism is the NCBI-taxonomy species name.

Nearest PDB structures. The Foldseek neighbor list gives the closest experimentally determined structures in the PDB, ranked by structural alignment. TM-score near 1 means near-identical fold; near 0.3 means only rough topology match. This is how one finds what a novel AlphaFold prediction most resembles in the solved-structure universe.

Predicted aligned error. PAE(i, j) answers: if I align the predicted and true structures on residue i, how far off (in Å) do I expect residue j to be? A block-diagonal PAE matrix with low values on the blocks and high values off-diagonal is the signature of a multi-domain protein with confidently predicted domains but uncertain inter-domain orientation.

Solvent-accessible surface area. Accessible surface area quantifies burial. A residue with SASA near zero is packed into the hydrophobic core; one with SASA >100 Å² sits on the surface. Computed here via the Shrake–Rupley numerical algorithm with a 1.4 Å probe.

B-factor. B-factor (Debye–Waller factor) reflects atomic displacement in the crystal lattice. It is an experimental observable (units Å²), not a prediction; low values mean the atom is pinned down, high values mean it moves or is heterogeneous across the crystal.

pLDDT. For AlphaFold models, the B-factor field carries pLDDT — the model's own estimate of local accuracy on a 0–100 scale. Regions with pLDDT<50 should be treated as essentially unmodeled; they often correspond to intrinsically disordered segments.

Backbone torsions (φ/ψ). φ (phi) and ψ (psi) are the two rotatable backbone dihedrals per residue: φ is the C(i-1)–N–Cα–C torsion, ψ is the N–Cα–C–N(i+1) torsion, both in degrees on (−180°, 180°]. α-helical residues cluster near (−60°, −45°); β-strand residues near (−120°, +130°). A Ramachandran plot is simply a scatter of (φ, ψ) for every residue.

Radius of gyration, Cα contacts, bounding box. Radius of gyration (Rg) is the root-mean-square distance of Cα atoms from their centroid — a single number for overall size and compactness. A globular domain of N residues has Rg ≈ 2.2·N^0.38 Å; an extended or disordered chain has a much larger Rg. The Cα contact count is the number of residue pairs whose Cα atoms are within 8 Å and are more than four positions apart in sequence — a standard proxy for tertiary packing density. The bounding box is the smallest axis-aligned box enclosing all Cα atoms.

Secondary structure (3-state, P-SEA). Three-state secondary structure (P-SEA) collapses the eight DSSP classes into helix (a), strand (b), and coil (c). P-SEA assigns these from Cα geometry alone — distances and angles — without requiring backbone oxygens, so it works on any Cα trace.

Secondary structure (8-state, DSSP). DSSP 8-state secondary structure assigns each residue one of H (α-helix), G (3₁₀-helix), I (π-helix), E (extended β-strand), B (isolated β-bridge), T (hydrogen-bonded turn), S (bend), or '-' (coil). The assignment is computed from backbone hydrogen-bond geometry via the Kabsch–Sander algorithm.

Foldseek 3Di. A 3Di character summarizes, for each residue, the relative orientation of the Cα frame of its nearest spatial neighbor. Because it encodes fold topology rather than chemistry, 3Di alignments detect remote structural similarity that sequence alignment misses.

mmCIF coordinates. The mmCIF block holds the 3D Cartesian coordinates of each backbone atom (N, Cα, C, O) in ångströms. mmCIF is the PDB's canonical archive format — a tagged-loop text representation of the atomic model.

Sequence. Sequence gives the chain of amino acids in standard one-letter code (A=alanine, C=cysteine, …, Y=tyrosine), read N→C. It is the only feature that is directly encoded by the gene; all structural features are derived from the folded form of this sequence.